Protein AF-A0A2Z2MM23-F1 (afdb_monomer_lite)

InterPro domains:
  IPR002760 Putative O-antigen polymerase [PF01901] (40-348)

Foldseek 3Di:
DQLLVLLVVLLVVLVVLQQVLCVVCVVVFPHDDPVLVVLSVLLLVLLQVLQVCLVVDDLVVLLCVLLVLQCVLQCLLDDVSNVVSVVLVVVLVVVLVCCVPPCVVPVVVSLVVVLVVLVVLLCCLQVVCVVVVLFCLVPVVSLPPPSVVSLVVSLLSLLLSCLSPLDVVSLVSQLVSLLRSLPLLSLLLSLLLNVSRCVVVCVLPPDDVVVNVVVNVVSVVSSVSSLVSNVVSVCVVPVPDPDDSVSVVSNLSNVLQSLQVVLLVQQPAAADQDQQSDPQNQCVSQVVVVHNGGGFRFQRRRLSHHGHNCSSVVSSVLSSLQNQLCLDRSSNSSSSSLSSSRGRGNDYSVSSSSSSSSNSSSSVSVVVVVVD

Structure (mmCIF, N/CA/C/O backbone):
data_AF-A0A2Z2MM23-F1
#
_entry.id   AF-A0A2Z2MM23-F1
#
loop_
_atom_site.group_PDB
_atom_site.id
_atom_site.type_symbol
_atom_site.label_atom_id
_atom_site.label_alt_id
_atom_site.label_comp_id
_atom_site.label_asym_id
_atom_site.label_entity_id
_atom_site.label_seq_id
_atom_site.pdbx_PDB_ins_code
_atom_site.Cartn_x
_atom_site.Cartn_y
_atom_site.Cartn_z
_atom_site.occupancy
_atom_site.B_iso_or_equiv
_atom_site.auth_seq_id
_atom_site.auth_comp_id
_atom_site.auth_asym_id
_atom_site.auth_atom_id
_atom_site.pdbx_PDB_model_num
ATOM 1 N N . MET A 1 1 ? -19.155 -11.924 5.225 1.00 58.53 1 MET A N 1
ATOM 2 C CA . MET A 1 1 ? -17.834 -12.141 4.590 1.00 58.53 1 MET A CA 1
ATOM 3 C C . MET A 1 1 ? -16.761 -11.713 5.580 1.00 58.53 1 MET A C 1
ATOM 5 O O . MET A 1 1 ? -16.905 -10.631 6.138 1.00 58.53 1 MET A O 1
ATOM 9 N N . ARG A 1 2 ? -15.747 -12.543 5.863 1.00 82.00 2 ARG A N 1
ATOM 10 C CA . ARG A 1 2 ? -14.603 -12.097 6.679 1.00 82.00 2 ARG A CA 1
ATOM 11 C C . ARG A 1 2 ? -13.773 -11.129 5.835 1.00 82.00 2 ARG A C 1
ATOM 13 O O . ARG A 1 2 ? -13.513 -11.435 4.675 1.00 82.00 2 ARG A O 1
ATOM 20 N N . LEU A 1 3 ? -13.427 -9.960 6.373 1.00 82.62 3 LEU A N 1
ATOM 21 C CA . LEU A 1 3 ? -12.782 -8.904 5.586 1.00 82.62 3 LEU A CA 1
ATOM 22 C C . LEU A 1 3 ? -11.416 -9.364 5.039 1.00 82.62 3 LEU A C 1
ATOM 24 O O . LEU A 1 3 ? -11.106 -9.065 3.889 1.00 82.62 3 LEU A O 1
ATOM 28 N N . ASN A 1 4 ? -10.644 -10.152 5.801 1.00 87.62 4 ASN A N 1
ATOM 29 C CA . ASN A 1 4 ? -9.363 -10.710 5.345 1.00 87.62 4 ASN A CA 1
ATOM 30 C C . ASN A 1 4 ? -9.440 -11.558 4.069 1.00 87.62 4 ASN A C 1
ATOM 32 O O . ASN A 1 4 ? -8.423 -11.713 3.401 1.00 87.62 4 ASN A O 1
ATOM 36 N N . LEU A 1 5 ? -10.611 -12.086 3.693 1.00 92.31 5 LEU A N 1
ATOM 37 C CA . LEU A 1 5 ? -10.771 -12.794 2.419 1.00 92.31 5 LEU A CA 1
ATOM 38 C C . LEU A 1 5 ? -10.439 -11.898 1.223 1.00 92.31 5 LEU A C 1
ATOM 40 O O . LEU A 1 5 ? -9.987 -12.413 0.210 1.00 92.31 5 LEU A O 1
ATOM 44 N N . VAL A 1 6 ? -10.619 -10.577 1.345 1.00 92.75 6 VAL A N 1
ATOM 45 C CA . VAL A 1 6 ? -10.248 -9.624 0.290 1.00 92.75 6 VAL A CA 1
ATOM 46 C C . VAL A 1 6 ? -8.739 -9.620 0.064 1.00 92.75 6 VAL A C 1
ATOM 48 O O . VAL A 1 6 ? -8.313 -9.689 -1.083 1.00 92.75 6 VAL A O 1
ATOM 51 N N . PHE A 1 7 ? -7.940 -9.623 1.135 1.00 95.38 7 PHE A N 1
ATOM 52 C CA . PHE A 1 7 ? -6.484 -9.724 1.024 1.00 95.38 7 PHE A CA 1
ATOM 53 C C . PHE A 1 7 ? -6.067 -11.044 0.363 1.00 95.38 7 PHE A C 1
ATOM 55 O O . PHE A 1 7 ? -5.317 -11.029 -0.607 1.00 95.38 7 PHE A O 1
ATOM 62 N N . TRP A 1 8 ? -6.596 -12.179 0.834 1.00 95.81 8 TRP A N 1
ATOM 63 C CA . TRP A 1 8 ? -6.254 -13.493 0.277 1.00 95.81 8 TRP A CA 1
ATOM 64 C C . TRP A 1 8 ? -6.647 -13.627 -1.194 1.00 95.81 8 TRP A C 1
ATOM 66 O O . TRP A 1 8 ? -5.853 -14.105 -2.002 1.00 95.81 8 TRP A O 1
ATOM 76 N N . ALA A 1 9 ? -7.847 -13.165 -1.552 1.00 95.38 9 ALA A N 1
ATOM 77 C CA . ALA A 1 9 ? -8.311 -13.152 -2.932 1.00 95.38 9 ALA A CA 1
ATOM 78 C C . ALA A 1 9 ? -7.436 -12.249 -3.808 1.00 95.38 9 ALA A C 1
ATOM 80 O O . ALA A 1 9 ? -7.089 -12.642 -4.915 1.00 95.38 9 ALA A O 1
ATOM 81 N N . ALA A 1 10 ? -7.036 -11.074 -3.313 1.00 94.75 10 ALA A N 1
ATOM 82 C CA . ALA A 1 10 ? -6.159 -10.171 -4.046 1.00 94.75 10 ALA A CA 1
ATOM 83 C C . ALA A 1 10 ? -4.744 -10.740 -4.226 1.00 94.75 10 ALA A C 1
ATOM 85 O O . ALA A 1 10 ? -4.199 -10.643 -5.320 1.00 94.75 10 ALA A O 1
ATOM 86 N N . ALA A 1 11 ? -4.169 -11.372 -3.198 1.00 96.88 11 ALA A N 1
ATOM 87 C CA . ALA A 1 11 ? -2.867 -12.031 -3.282 1.00 96.88 11 ALA A CA 1
ATOM 88 C C . ALA A 1 11 ? -2.877 -13.177 -4.306 1.00 96.88 11 ALA A C 1
ATOM 90 O O . ALA A 1 11 ? -2.016 -13.228 -5.184 1.00 96.88 11 ALA A O 1
ATOM 91 N N . ALA A 1 12 ? -3.892 -14.045 -4.246 1.00 97.38 12 ALA A N 1
ATOM 92 C CA . ALA A 1 12 ? -4.056 -15.140 -5.198 1.00 97.38 12 ALA A CA 1
ATOM 93 C C . ALA A 1 12 ? -4.297 -14.625 -6.625 1.00 97.38 12 ALA A C 1
ATOM 95 O O . ALA A 1 12 ? -3.617 -15.048 -7.555 1.00 97.38 12 ALA A O 1
ATOM 96 N N . ALA A 1 13 ? -5.217 -13.670 -6.800 1.00 96.69 13 ALA A N 1
ATOM 97 C CA . ALA A 1 13 ? -5.510 -13.078 -8.103 1.00 96.69 13 ALA A CA 1
ATOM 98 C C . ALA A 1 13 ? -4.287 -12.375 -8.703 1.00 96.69 13 ALA A C 1
ATOM 100 O O . ALA A 1 13 ? -4.065 -12.462 -9.906 1.00 96.69 13 ALA A O 1
ATOM 101 N N . TYR A 1 14 ? -3.476 -11.710 -7.878 1.00 97.12 14 TYR A N 1
ATOM 102 C CA . TYR A 1 14 ? -2.256 -11.059 -8.334 1.00 97.12 14 TYR A CA 1
ATOM 103 C C . TYR A 1 14 ? -1.198 -12.065 -8.792 1.00 97.12 14 TYR A C 1
ATOM 105 O O . TYR A 1 14 ? -0.640 -11.881 -9.870 1.00 97.12 14 TYR A O 1
ATOM 113 N N . LEU A 1 15 ? -0.951 -13.136 -8.026 1.00 97.81 15 LEU A N 1
ATOM 114 C CA . LEU A 1 15 ? -0.025 -14.199 -8.433 1.00 97.81 15 LEU A CA 1
ATOM 115 C C . LEU A 1 15 ? -0.483 -14.867 -9.733 1.00 97.81 15 LEU A C 1
ATOM 117 O O . LEU A 1 15 ? 0.314 -15.013 -10.654 1.00 97.81 15 LEU A O 1
ATOM 121 N N . LEU A 1 16 ? -1.773 -15.195 -9.854 1.00 98.00 16 LEU A N 1
ATOM 122 C CA . LEU A 1 16 ? -2.329 -15.744 -11.093 1.00 98.00 16 LEU A CA 1
ATOM 123 C C . LEU A 1 16 ? -2.158 -14.772 -12.264 1.00 98.00 16 LEU A C 1
ATOM 125 O O . LEU A 1 16 ? -1.697 -15.176 -13.326 1.00 98.00 16 LEU A O 1
ATOM 129 N N . ALA A 1 17 ? -2.471 -13.488 -12.072 1.00 97.56 17 ALA A N 1
ATOM 130 C CA . ALA A 1 17 ? -2.291 -12.474 -13.105 1.00 97.56 17 ALA A CA 1
ATOM 131 C C . ALA A 1 17 ? -0.818 -12.310 -13.504 1.00 97.56 17 ALA A C 1
ATOM 133 O O . ALA A 1 17 ? -0.533 -12.152 -14.685 1.00 97.56 17 ALA A O 1
ATOM 134 N N . ALA A 1 18 ? 0.119 -12.371 -12.553 1.00 97.69 18 ALA A N 1
ATOM 135 C CA . ALA A 1 18 ? 1.551 -12.315 -12.827 1.00 97.69 18 ALA A CA 1
ATOM 136 C C . ALA A 1 18 ? 2.024 -13.526 -13.643 1.00 97.69 18 ALA A C 1
ATOM 138 O O . ALA A 1 18 ? 2.713 -13.344 -14.643 1.00 97.69 18 ALA A O 1
ATOM 139 N N . LEU A 1 19 ? 1.602 -14.739 -13.278 1.00 97.94 19 LEU A N 1
ATOM 140 C CA . LEU A 1 19 ? 1.936 -15.957 -14.021 1.00 97.94 19 LEU A CA 1
ATOM 141 C C . LEU A 1 19 ? 1.345 -15.936 -15.435 1.00 97.94 19 LEU A C 1
ATOM 143 O O . LEU A 1 19 ? 2.073 -16.146 -16.400 1.00 97.94 19 LEU A O 1
ATOM 147 N N . ILE A 1 20 ? 0.055 -15.604 -15.573 1.00 98.06 20 ILE A N 1
ATOM 148 C CA . ILE A 1 20 ? -0.606 -15.464 -16.881 1.00 98.06 20 ILE A CA 1
ATOM 149 C C . ILE A 1 20 ? 0.118 -14.419 -17.730 1.00 98.06 20 ILE A C 1
ATOM 151 O O . ILE A 1 20 ? 0.357 -14.646 -18.906 1.00 98.06 20 ILE A O 1
ATOM 155 N N . SER A 1 21 ? 0.502 -13.291 -17.135 1.00 97.75 21 SER A N 1
ATOM 156 C CA . SER A 1 21 ? 1.238 -12.226 -17.812 1.00 97.75 21 SER A CA 1
ATOM 157 C C . SER A 1 21 ? 2.582 -12.700 -18.363 1.00 97.75 21 SER A C 1
ATOM 159 O O . SER A 1 21 ? 2.869 -12.487 -19.537 1.00 97.75 21 SER A O 1
ATOM 161 N N . LYS A 1 22 ? 3.379 -13.410 -17.557 1.00 97.62 22 LYS A N 1
ATOM 162 C CA . LYS A 1 22 ? 4.666 -13.959 -18.005 1.00 97.62 22 LYS A CA 1
ATOM 163 C C . LYS A 1 22 ? 4.507 -14.992 -19.126 1.00 97.62 22 LYS A C 1
ATOM 165 O O . LYS A 1 22 ? 5.328 -15.029 -20.030 1.00 97.62 22 LYS A O 1
ATOM 170 N N . LEU A 1 23 ? 3.436 -15.787 -19.098 1.00 97.31 23 LEU A N 1
ATOM 171 C CA . LEU A 1 23 ? 3.131 -16.759 -20.155 1.00 97.31 23 LEU A CA 1
ATOM 172 C C . LEU A 1 23 ? 2.562 -16.111 -21.427 1.00 97.31 23 LEU A C 1
ATOM 174 O O . LEU A 1 23 ? 2.801 -16.608 -22.521 1.00 97.31 23 LEU A O 1
ATOM 178 N N . ALA A 1 24 ? 1.805 -15.020 -21.292 1.00 96.94 24 ALA A N 1
ATOM 179 C CA . ALA A 1 24 ? 1.171 -14.320 -22.408 1.00 96.94 24 ALA A CA 1
ATOM 180 C C . ALA A 1 24 ? 2.128 -13.379 -23.157 1.00 96.94 24 ALA A C 1
ATOM 182 O O . ALA A 1 24 ? 1.890 -13.088 -24.325 1.00 96.94 24 ALA A O 1
ATOM 183 N N . TYR A 1 25 ? 3.196 -12.908 -22.502 1.00 96.38 25 TYR A N 1
ATOM 184 C CA . TYR A 1 25 ? 4.178 -11.984 -23.082 1.00 96.38 25 TYR A CA 1
ATOM 185 C C . TYR A 1 25 ? 5.619 -12.534 -23.021 1.00 96.38 25 TYR A C 1
ATOM 187 O O . TYR A 1 25 ? 6.489 -11.864 -22.457 1.00 96.38 25 TYR A O 1
ATOM 195 N N . PRO A 1 26 ? 5.902 -13.720 -23.598 1.00 95.69 26 PRO A N 1
ATOM 196 C CA . PRO A 1 26 ? 7.224 -14.356 -23.525 1.00 95.69 26 PRO A CA 1
ATOM 197 C C . PRO A 1 26 ? 8.327 -13.541 -24.220 1.00 95.69 26 PRO A C 1
ATOM 199 O O . PRO A 1 26 ? 9.486 -13.610 -23.828 1.00 95.69 26 PRO A O 1
ATOM 202 N N . ASP A 1 27 ? 7.965 -12.718 -25.208 1.00 94.50 27 ASP A N 1
ATOM 203 C CA . ASP A 1 27 ? 8.909 -11.836 -25.908 1.00 94.50 27 ASP A CA 1
ATOM 204 C C . ASP A 1 27 ? 9.333 -10.620 -25.064 1.00 94.50 27 ASP A C 1
ATOM 206 O O . ASP A 1 27 ? 10.313 -9.946 -25.380 1.00 94.50 27 ASP A O 1
ATOM 210 N N . LEU A 1 28 ? 8.578 -10.300 -24.006 1.00 94.00 28 LEU A N 1
ATOM 211 C CA . LEU A 1 28 ? 8.798 -9.120 -23.160 1.00 94.00 28 LEU A CA 1
ATOM 212 C C . LEU A 1 28 ? 9.219 -9.476 -21.732 1.00 94.00 28 LEU A C 1
ATOM 214 O O . LEU A 1 28 ? 9.831 -8.648 -21.055 1.00 94.00 28 LEU A O 1
ATOM 218 N N . LEU A 1 29 ? 8.853 -10.664 -21.252 1.00 96.50 29 LEU A N 1
ATOM 219 C CA . LEU A 1 29 ? 9.085 -11.120 -19.888 1.00 96.50 29 LEU A CA 1
ATOM 220 C C . LEU A 1 29 ? 9.786 -12.482 -19.910 1.00 96.50 29 LEU A C 1
ATOM 222 O O . LEU A 1 29 ? 9.405 -13.343 -20.700 1.00 96.50 29 LEU A O 1
ATOM 226 N N . PRO A 1 30 ? 10.764 -12.719 -19.018 1.00 96.31 30 PRO A N 1
ATOM 227 C CA . PRO A 1 30 ? 11.356 -14.046 -18.878 1.00 96.31 30 PRO A CA 1
ATOM 228 C C . PRO A 1 30 ? 10.291 -15.071 -18.447 1.00 96.31 30 PRO A C 1
ATOM 230 O O . PRO A 1 30 ? 9.251 -14.679 -17.916 1.00 96.31 30 PRO A O 1
ATOM 233 N N . PRO A 1 31 ? 10.520 -16.385 -18.607 1.00 96.44 31 PRO A N 1
ATOM 234 C CA . PRO A 1 31 ? 9.616 -17.401 -18.068 1.00 96.44 31 PRO A CA 1
ATOM 235 C C . PRO A 1 31 ? 9.545 -17.338 -16.527 1.00 96.44 31 PRO A C 1
ATOM 237 O O . PRO A 1 31 ? 10.469 -16.824 -15.890 1.00 96.44 31 PRO A O 1
ATOM 240 N N . PRO A 1 32 ? 8.441 -17.790 -15.897 1.00 95.50 32 PRO A N 1
ATOM 241 C CA . PRO A 1 32 ? 8.308 -17.825 -14.437 1.00 95.50 32 PRO A CA 1
ATOM 242 C C . PRO A 1 32 ? 9.319 -18.786 -13.802 1.00 95.50 32 PRO A C 1
ATOM 244 O O . PRO A 1 32 ? 9.427 -19.933 -14.234 1.00 95.50 32 PRO A O 1
ATOM 247 N N . ASP A 1 33 ? 10.013 -18.333 -12.757 1.00 96.88 33 ASP A N 1
ATOM 248 C CA . ASP A 1 33 ? 10.934 -19.178 -11.992 1.00 96.88 33 ASP A CA 1
ATOM 249 C C . ASP A 1 33 ? 10.205 -19.876 -10.825 1.00 96.88 33 ASP A C 1
ATOM 251 O O . ASP A 1 33 ? 9.411 -19.277 -10.086 1.00 96.88 33 ASP A O 1
ATOM 255 N N . ALA A 1 34 ? 10.479 -21.171 -10.660 1.00 97.44 34 ALA A N 1
ATOM 256 C CA . ALA A 1 34 ? 9.901 -22.023 -9.632 1.00 97.44 34 ALA A CA 1
ATOM 257 C C . ALA A 1 34 ? 10.377 -21.653 -8.219 1.00 97.44 34 ALA A C 1
ATOM 259 O O . ALA A 1 34 ? 9.587 -21.744 -7.278 1.00 97.44 34 ALA A O 1
ATOM 260 N N . GLY A 1 35 ? 11.633 -21.220 -8.055 1.00 98.06 35 GLY A N 1
ATOM 261 C CA . GLY A 1 35 ? 12.198 -20.863 -6.747 1.00 98.06 35 GLY A CA 1
ATOM 262 C C . GLY A 1 35 ? 11.454 -19.698 -6.076 1.00 98.06 35 GLY A C 1
ATOM 263 O O . GLY A 1 35 ? 10.871 -19.883 -5.000 1.00 98.06 35 GLY A O 1
ATOM 264 N N . PRO A 1 36 ? 11.390 -18.519 -6.721 1.00 98.25 36 PRO A N 1
ATOM 265 C CA . PRO A 1 36 ? 10.589 -17.390 -6.259 1.00 98.25 36 PRO A CA 1
ATOM 266 C C . PRO A 1 36 ? 9.108 -17.751 -6.079 1.00 98.25 36 PRO A C 1
ATOM 268 O O . PRO A 1 36 ? 8.501 -17.401 -5.070 1.00 98.25 36 PRO A O 1
ATOM 271 N N . LEU A 1 37 ? 8.507 -18.516 -6.999 1.00 98.38 37 LEU A N 1
ATOM 272 C CA . LEU A 1 37 ? 7.107 -18.927 -6.847 1.00 98.38 37 LEU A CA 1
ATOM 273 C C . LEU A 1 37 ? 6.881 -19.752 -5.573 1.00 98.38 37 LEU A C 1
ATOM 275 O O . LEU A 1 37 ? 5.941 -19.482 -4.822 1.00 98.38 37 LEU A O 1
ATOM 279 N N . ALA A 1 38 ? 7.756 -20.719 -5.291 1.00 98.50 38 ALA A N 1
ATOM 280 C CA . ALA A 1 38 ? 7.690 -21.514 -4.070 1.00 98.50 38 ALA A CA 1
ATOM 281 C C . ALA A 1 38 ? 7.830 -20.633 -2.820 1.00 98.50 38 ALA A C 1
ATOM 283 O O . ALA A 1 38 ? 7.030 -20.764 -1.891 1.00 98.50 38 ALA A O 1
ATOM 284 N N . TYR A 1 39 ? 8.776 -19.688 -2.809 1.00 98.62 39 TYR A N 1
ATOM 285 C CA . TYR A 1 39 ? 8.934 -18.747 -1.698 1.00 98.62 39 TYR A CA 1
ATOM 286 C C . TYR A 1 39 ? 7.688 -17.885 -1.491 1.00 98.62 39 TYR A C 1
ATOM 288 O O . TYR A 1 39 ? 7.219 -17.775 -0.363 1.00 98.62 39 TYR A O 1
ATOM 296 N N . ALA A 1 40 ? 7.111 -17.314 -2.551 1.00 98.44 40 ALA A N 1
ATOM 297 C CA . ALA A 1 40 ? 5.902 -16.496 -2.458 1.00 98.44 40 ALA A CA 1
ATOM 298 C C . ALA A 1 40 ? 4.717 -17.284 -1.867 1.00 98.44 40 ALA A C 1
ATOM 300 O O . ALA A 1 40 ? 3.991 -16.780 -1.006 1.00 98.44 40 ALA A O 1
ATOM 301 N N . LEU A 1 41 ? 4.543 -18.546 -2.272 1.00 98.50 41 LEU A N 1
ATOM 302 C CA . LEU A 1 41 ? 3.507 -19.425 -1.723 1.00 98.50 41 LEU A CA 1
ATOM 303 C C . LEU A 1 41 ? 3.761 -19.754 -0.244 1.00 98.50 41 LEU A C 1
ATOM 305 O O . LEU A 1 41 ? 2.843 -19.640 0.571 1.00 98.50 41 LEU A O 1
ATOM 309 N N . ILE A 1 42 ? 4.998 -20.102 0.125 1.00 98.56 42 ILE A N 1
ATOM 310 C CA . ILE A 1 42 ? 5.386 -20.364 1.521 1.00 98.56 42 ILE A CA 1
ATOM 311 C C . ILE A 1 42 ? 5.202 -19.103 2.373 1.00 98.56 42 ILE A C 1
ATOM 313 O O . ILE A 1 42 ? 4.650 -19.179 3.469 1.00 98.56 42 ILE A O 1
ATOM 317 N N . PHE A 1 43 ? 5.573 -17.933 1.857 1.00 98.56 43 PHE A N 1
ATOM 318 C CA . PHE A 1 43 ? 5.367 -16.648 2.515 1.00 98.56 43 PHE A CA 1
ATOM 319 C C . PHE A 1 43 ? 3.885 -16.430 2.837 1.00 98.56 43 PHE A C 1
ATOM 321 O O . PHE A 1 43 ? 3.539 -16.142 3.981 1.00 98.56 43 PHE A O 1
ATOM 328 N N . LEU A 1 44 ? 2.977 -16.644 1.876 1.00 98.44 44 LEU A N 1
ATOM 329 C CA . LEU A 1 44 ? 1.531 -16.547 2.118 1.00 98.44 44 LEU A CA 1
ATOM 330 C C . LEU A 1 44 ? 1.039 -17.560 3.164 1.00 98.44 44 LEU A C 1
ATOM 332 O O . LEU A 1 44 ? 0.196 -17.217 3.998 1.00 98.44 44 LEU A O 1
ATOM 336 N N . VAL A 1 45 ? 1.578 -18.782 3.169 1.00 98.31 45 VAL A N 1
ATOM 337 C CA . VAL A 1 45 ? 1.288 -19.782 4.211 1.00 98.31 45 VAL A CA 1
ATOM 338 C C . VAL A 1 45 ? 1.750 -19.294 5.586 1.00 98.31 45 VAL A C 1
ATOM 340 O O . VAL A 1 45 ? 1.003 -19.433 6.555 1.00 98.31 45 VAL A O 1
ATOM 343 N N . PHE A 1 46 ? 2.920 -18.663 5.690 1.00 98.38 46 PHE A N 1
ATOM 344 C CA . PHE A 1 46 ? 3.426 -18.099 6.944 1.00 98.38 46 PHE A CA 1
ATOM 345 C C . PHE A 1 46 ? 2.601 -16.887 7.399 1.00 98.38 46 PHE A C 1
ATOM 347 O O . PHE A 1 46 ? 2.263 -16.804 8.579 1.0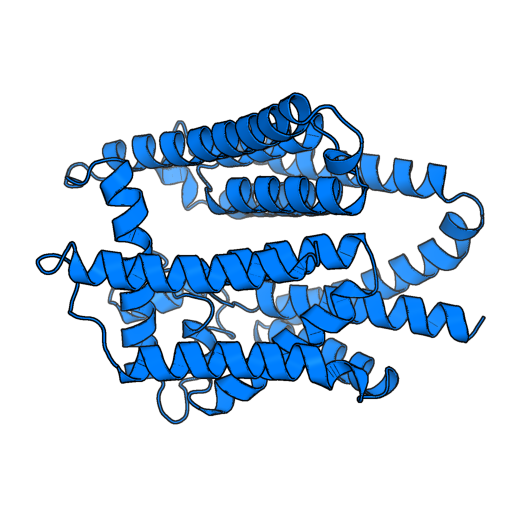0 98.38 46 PHE A O 1
ATOM 354 N N . VAL A 1 47 ? 2.147 -16.016 6.491 1.00 98.25 47 VAL A N 1
ATOM 355 C CA . VAL A 1 47 ? 1.164 -14.966 6.827 1.00 98.25 47 VAL A CA 1
ATOM 356 C C . VAL A 1 47 ? -0.119 -15.591 7.388 1.00 98.25 47 VAL A C 1
ATOM 358 O O . VAL A 1 47 ? -0.656 -15.128 8.397 1.00 98.25 47 VAL A O 1
ATOM 361 N N . LEU A 1 48 ? -0.616 -16.675 6.784 1.00 97.25 48 LEU A N 1
ATOM 362 C CA . LEU A 1 48 ? -1.827 -17.359 7.249 1.00 97.25 48 LEU A CA 1
ATOM 363 C C . LEU A 1 48 ? -1.611 -17.998 8.623 1.00 97.25 48 LEU A C 1
ATOM 365 O O . LEU A 1 48 ? -2.492 -17.936 9.486 1.00 97.25 48 LEU A O 1
ATOM 369 N N . PHE A 1 49 ? -0.444 -18.600 8.830 1.00 97.44 49 PHE A N 1
ATOM 370 C CA . PHE A 1 49 ? -0.048 -19.179 10.102 1.00 97.44 49 PHE A CA 1
ATOM 371 C C . PHE A 1 49 ? 0.028 -18.097 11.183 1.00 97.44 49 PHE A C 1
ATOM 373 O O . PHE A 1 49 ? -0.659 -18.214 12.197 1.00 97.44 49 PHE A O 1
ATOM 380 N N . GLY A 1 50 ? 0.738 -16.993 10.940 1.00 97.06 50 GLY A N 1
ATOM 381 C CA . GLY A 1 50 ? 0.794 -15.842 11.845 1.00 97.06 50 GLY A CA 1
ATOM 382 C C . GLY A 1 50 ? -0.599 -15.305 12.185 1.00 97.06 50 GLY A C 1
ATOM 383 O O . GLY A 1 50 ? -0.918 -15.079 13.353 1.00 97.06 50 GLY A O 1
ATOM 384 N N . HIS A 1 51 ? -1.490 -15.213 11.191 1.00 96.62 51 HIS A N 1
ATOM 385 C CA . HIS A 1 51 ? -2.874 -14.771 11.395 1.00 96.62 51 HIS A CA 1
ATOM 386 C C . HIS A 1 51 ? -3.676 -15.707 12.308 1.00 96.62 51 HIS A C 1
ATOM 388 O O . HIS A 1 51 ? -4.422 -15.250 13.178 1.00 96.62 51 HIS A O 1
ATOM 394 N N . ARG A 1 52 ? -3.520 -17.026 12.157 1.00 94.81 52 ARG A N 1
ATOM 395 C CA . ARG A 1 52 ? -4.227 -18.016 12.987 1.00 94.81 52 ARG A CA 1
ATOM 396 C C . ARG A 1 52 ? -3.637 -18.128 14.393 1.00 94.81 52 ARG A C 1
ATOM 398 O O . ARG A 1 52 ? -4.394 -18.159 15.366 1.00 94.81 52 ARG A O 1
ATOM 405 N N . PHE A 1 53 ? -2.313 -18.177 14.505 1.00 92.31 53 PHE A N 1
ATOM 406 C CA . PHE A 1 53 ? -1.603 -18.437 15.759 1.00 92.31 53 PHE A CA 1
ATOM 407 C C . PHE A 1 53 ? -1.386 -17.195 16.616 1.00 92.31 53 PHE A C 1
ATOM 409 O O . PHE A 1 53 ? -1.222 -17.336 17.829 1.00 92.31 53 PHE A O 1
ATOM 416 N N . GLY A 1 54 ? -1.505 -15.992 16.045 1.00 87.88 54 GLY A N 1
ATOM 417 C CA . GLY A 1 54 ? -1.357 -14.738 16.780 1.00 87.88 54 GLY A CA 1
ATOM 418 C C . GLY A 1 54 ? -2.219 -14.664 18.043 1.00 87.88 54 GLY A C 1
ATOM 419 O O . GLY A 1 54 ? -1.815 -14.047 19.016 1.00 87.88 54 GLY A O 1
ATOM 420 N N . ARG A 1 55 ? -3.367 -15.353 18.116 1.00 86.62 55 ARG A N 1
ATOM 421 C CA . ARG A 1 55 ? -4.225 -15.388 19.322 1.00 86.62 55 ARG A CA 1
ATOM 422 C C . ARG A 1 55 ? -3.572 -16.001 20.568 1.00 86.62 55 ARG A C 1
ATOM 424 O O . ARG A 1 55 ? -4.062 -15.747 21.659 1.00 86.62 55 ARG A O 1
ATOM 431 N N . ARG A 1 56 ? -2.534 -16.830 20.417 1.00 89.50 56 ARG A N 1
ATOM 432 C CA . ARG A 1 56 ? -1.908 -17.546 21.542 1.00 89.50 56 ARG A CA 1
ATOM 433 C C . ARG A 1 56 ? -0.929 -16.684 22.338 1.00 89.50 56 ARG A C 1
ATOM 435 O O . ARG A 1 56 ? -0.661 -16.992 23.493 1.00 89.50 56 ARG A O 1
ATOM 442 N N . LEU A 1 57 ? -0.398 -15.621 21.735 1.00 91.31 57 LEU A N 1
ATOM 443 C CA . LEU A 1 57 ? 0.519 -14.710 22.415 1.00 91.31 57 LEU A CA 1
ATOM 444 C C . LEU A 1 57 ? -0.257 -13.761 23.332 1.00 91.31 57 LEU A C 1
ATOM 446 O O . LEU A 1 57 ? -1.280 -13.201 22.931 1.00 91.31 57 LEU A O 1
ATOM 450 N N . LYS A 1 58 ? 0.255 -13.563 24.551 1.00 93.38 58 LYS A N 1
ATOM 451 C CA . LYS A 1 58 ? -0.293 -12.592 25.506 1.00 93.38 58 LYS A CA 1
ATOM 452 C C . LYS A 1 58 ? -0.166 -11.174 24.947 1.00 93.38 58 LYS A C 1
ATOM 454 O O . LYS A 1 58 ? 0.841 -10.843 24.321 1.00 93.38 58 LYS A O 1
ATOM 459 N N . ASP A 1 59 ? -1.162 -10.338 25.223 1.00 93.00 59 ASP A N 1
ATOM 460 C CA . ASP A 1 59 ? -1.227 -8.976 24.681 1.00 93.00 59 ASP A CA 1
ATOM 461 C C . ASP A 1 59 ? -0.019 -8.114 25.089 1.00 93.00 59 ASP A C 1
ATOM 463 O O . ASP A 1 59 ? 0.533 -7.439 24.233 1.00 93.00 59 ASP A O 1
ATOM 467 N N . GLU A 1 60 ? 0.510 -8.254 26.309 1.00 90.88 60 GLU A N 1
ATOM 468 C CA . GLU A 1 60 ? 1.738 -7.557 26.744 1.00 90.88 60 GLU A CA 1
ATOM 469 C C . GLU A 1 60 ? 2.952 -7.816 25.834 1.00 90.88 60 GLU A C 1
ATOM 471 O O . GLU A 1 60 ? 3.734 -6.912 25.535 1.00 90.88 60 GLU A O 1
ATOM 476 N N . HIS A 1 61 ? 3.117 -9.059 25.371 1.00 93.69 61 HIS A N 1
ATOM 477 C CA . HIS A 1 61 ? 4.233 -9.426 24.496 1.00 93.69 61 HIS A CA 1
ATOM 478 C C . HIS A 1 61 ? 4.033 -8.846 23.097 1.00 93.69 61 HIS A C 1
ATOM 480 O O . HIS A 1 61 ? 4.988 -8.403 22.463 1.00 93.69 61 HIS A O 1
ATOM 486 N N . LYS A 1 62 ? 2.782 -8.805 22.631 1.00 94.50 62 LYS A N 1
ATOM 487 C CA . LYS A 1 62 ? 2.413 -8.207 21.346 1.00 94.50 62 LYS A CA 1
ATOM 488 C C . LYS A 1 62 ? 2.641 -6.705 21.341 1.00 94.50 62 LYS A C 1
ATOM 490 O O . LYS A 1 62 ? 3.217 -6.192 20.392 1.00 94.50 62 LYS A O 1
ATOM 495 N N . THR A 1 63 ? 2.251 -6.021 22.411 1.00 92.56 63 THR A N 1
ATOM 496 C CA . THR A 1 63 ? 2.505 -4.593 22.613 1.00 92.56 63 THR A CA 1
ATOM 497 C C . THR A 1 63 ? 3.989 -4.281 22.460 1.00 92.56 63 THR A C 1
ATOM 499 O O . THR A 1 63 ? 4.356 -3.433 21.648 1.00 92.56 63 THR A O 1
ATOM 502 N N . ARG A 1 64 ? 4.855 -5.017 23.172 1.00 94.81 64 ARG A N 1
ATOM 503 C CA . ARG A 1 64 ? 6.316 -4.853 23.078 1.00 94.81 64 ARG A CA 1
ATOM 504 C C . ARG A 1 64 ? 6.844 -5.167 21.682 1.00 94.81 64 ARG A C 1
ATOM 506 O O . ARG A 1 64 ? 7.688 -4.430 21.185 1.00 94.81 64 ARG A O 1
ATOM 513 N N . LEU A 1 65 ? 6.334 -6.221 21.042 1.00 95.56 65 LEU A N 1
ATOM 514 C CA . LEU A 1 65 ? 6.716 -6.598 19.682 1.00 95.56 65 LEU A CA 1
ATOM 515 C C . LEU A 1 65 ? 6.384 -5.488 18.677 1.00 95.56 65 LEU A C 1
ATOM 517 O O . LEU A 1 65 ? 7.261 -5.062 17.933 1.00 95.56 65 LEU A O 1
ATOM 521 N N . TYR A 1 66 ? 5.144 -4.994 18.662 1.00 96.06 66 TYR A N 1
ATOM 522 C CA . TYR A 1 66 ? 4.724 -3.955 17.720 1.00 96.06 66 TYR A CA 1
ATOM 523 C C . TYR A 1 66 ? 5.458 -2.635 17.961 1.00 96.06 66 TYR A C 1
ATOM 525 O O . TYR A 1 66 ? 5.920 -2.020 17.002 1.00 96.06 66 TYR A O 1
ATOM 533 N N . LEU A 1 67 ? 5.634 -2.234 19.224 1.00 94.31 67 LEU A N 1
ATOM 534 C CA . LEU A 1 67 ? 6.422 -1.056 19.584 1.00 94.31 67 LEU A CA 1
ATOM 535 C C . LEU A 1 67 ? 7.881 -1.202 19.129 1.00 94.31 67 LEU A C 1
ATOM 537 O O . LEU A 1 67 ? 8.429 -0.293 18.512 1.00 94.31 67 LEU A O 1
ATOM 541 N N . GLY A 1 68 ? 8.484 -2.364 19.394 1.00 95.38 68 GLY A N 1
ATOM 542 C CA . GLY A 1 68 ? 9.848 -2.684 18.993 1.00 95.38 68 GLY A CA 1
ATOM 543 C C . GLY A 1 68 ? 10.031 -2.600 17.482 1.00 95.38 68 GLY A C 1
ATOM 544 O O . GLY A 1 68 ? 10.984 -1.980 17.030 1.00 95.38 68 GLY A O 1
ATOM 545 N N . VAL A 1 69 ? 9.086 -3.130 16.697 1.00 95.31 69 VAL A N 1
ATOM 546 C CA . VAL A 1 69 ? 9.118 -3.025 15.229 1.00 95.31 69 VAL A CA 1
ATOM 547 C C . VAL A 1 69 ? 8.986 -1.575 14.762 1.00 95.31 69 VAL A C 1
ATOM 549 O O . VAL A 1 69 ? 9.752 -1.159 13.900 1.00 95.31 69 VAL A O 1
ATOM 552 N N . ILE A 1 70 ? 8.071 -0.778 15.329 1.00 94.56 70 ILE A N 1
ATOM 553 C CA . ILE A 1 70 ? 7.928 0.646 14.963 1.00 94.56 70 ILE A CA 1
ATOM 554 C C . ILE A 1 70 ? 9.231 1.406 15.236 1.00 94.56 70 ILE A C 1
ATOM 556 O O . ILE A 1 70 ? 9.717 2.115 14.357 1.00 94.56 70 ILE A O 1
ATOM 560 N N . LEU A 1 71 ? 9.805 1.237 16.431 1.00 94.44 71 LEU A N 1
ATOM 561 C CA . LEU A 1 71 ? 11.038 1.912 16.840 1.00 94.44 71 LEU A CA 1
ATOM 562 C C . LEU A 1 71 ? 12.243 1.453 16.015 1.00 94.44 71 LEU A C 1
ATOM 564 O O . LEU A 1 71 ? 13.026 2.292 15.583 1.00 94.44 71 LEU A O 1
ATOM 568 N N . LEU A 1 72 ? 12.380 0.149 15.771 1.00 94.44 72 LEU A N 1
ATOM 569 C CA . LEU A 1 72 ? 13.507 -0.416 15.032 1.00 94.44 72 LEU A CA 1
ATOM 570 C C . LEU A 1 72 ? 13.462 -0.016 13.558 1.00 94.44 72 LEU A C 1
ATOM 572 O O . LEU A 1 72 ? 14.448 0.492 13.034 1.00 94.44 72 LEU A O 1
ATOM 576 N N . VAL A 1 73 ? 12.320 -0.213 12.895 1.00 93.69 73 VAL A N 1
ATOM 577 C CA . VAL A 1 73 ? 12.188 0.013 11.448 1.00 93.69 73 VAL A CA 1
ATOM 578 C C . VAL A 1 73 ? 12.311 1.495 11.115 1.00 93.69 73 VAL A C 1
ATOM 580 O O . VAL A 1 73 ? 13.079 1.860 10.231 1.00 93.69 73 VAL A O 1
ATOM 583 N N . LEU A 1 74 ? 11.602 2.366 11.838 1.00 92.88 74 LEU A N 1
ATOM 584 C CA . LEU A 1 74 ? 11.692 3.803 11.584 1.00 92.88 74 LEU A CA 1
ATOM 585 C C . LEU A 1 74 ? 12.990 4.395 12.133 1.00 92.88 74 LEU A C 1
ATOM 587 O O . LEU A 1 74 ? 13.578 5.247 11.479 1.00 92.88 74 LEU A O 1
ATOM 591 N N . GLY A 1 75 ? 13.476 3.942 13.291 1.00 92.50 75 GLY A N 1
ATOM 592 C CA . GLY A 1 75 ? 14.748 4.406 13.851 1.00 92.50 75 GLY A CA 1
ATOM 593 C C . GLY A 1 75 ? 15.938 4.111 12.936 1.00 92.50 75 GLY A C 1
ATOM 594 O O . GLY A 1 75 ? 16.846 4.933 12.827 1.00 92.50 75 GLY A O 1
ATOM 595 N N . ALA A 1 76 ? 15.896 2.996 12.202 1.00 92.06 76 ALA A N 1
ATOM 596 C CA . ALA A 1 76 ? 16.914 2.648 11.216 1.00 92.06 76 ALA A CA 1
ATOM 597 C C . ALA A 1 76 ? 16.955 3.595 9.997 1.00 92.06 76 ALA A C 1
ATOM 599 O O . ALA A 1 76 ? 17.965 3.632 9.301 1.00 92.06 76 ALA A O 1
ATOM 600 N N . LEU A 1 77 ? 15.920 4.415 9.767 1.00 91.56 77 LEU A N 1
ATOM 601 C CA . LEU A 1 77 ? 15.922 5.469 8.739 1.00 91.56 77 LEU A CA 1
ATOM 602 C C . LEU A 1 77 ? 16.617 6.768 9.197 1.00 91.56 77 LEU A C 1
ATOM 604 O O . LEU A 1 77 ? 16.611 7.766 8.473 1.00 91.56 77 LEU A O 1
ATOM 608 N N . GLY A 1 78 ? 17.192 6.783 10.403 1.00 92.06 78 GLY A N 1
ATOM 609 C CA . GLY A 1 78 ? 17.889 7.927 10.989 1.00 92.06 78 GLY A CA 1
ATOM 610 C C . GLY A 1 78 ? 17.028 8.747 11.955 1.00 92.06 78 GLY A C 1
ATOM 611 O O . GLY A 1 78 ? 15.918 8.364 12.329 1.00 92.06 78 GLY A O 1
ATOM 612 N N . TRP A 1 79 ? 17.541 9.910 12.374 1.00 90.94 79 TRP A N 1
ATOM 613 C CA . TRP A 1 79 ? 16.947 10.705 13.461 1.00 90.94 79 TRP A CA 1
ATOM 614 C C . TRP A 1 79 ? 15.500 11.142 13.190 1.00 90.94 79 TRP A C 1
ATOM 616 O O . TRP A 1 79 ? 14.649 11.059 14.071 1.00 90.94 79 TRP A O 1
ATOM 626 N N . TRP A 1 80 ? 15.184 11.536 11.953 1.00 87.69 80 TRP A N 1
ATOM 627 C CA . TRP A 1 80 ? 13.811 11.873 11.553 1.00 87.69 80 TRP A CA 1
ATOM 628 C C . TRP A 1 80 ? 12.858 10.677 11.625 1.00 87.69 80 TRP A C 1
ATOM 630 O O . TRP A 1 80 ? 11.690 10.830 11.992 1.00 87.69 80 TRP A O 1
ATOM 640 N N . GLY A 1 81 ? 13.356 9.483 11.308 1.00 88.00 81 GLY A N 1
ATOM 641 C CA . GLY A 1 81 ? 12.604 8.246 11.454 1.00 88.00 81 GLY A CA 1
ATOM 642 C C . GLY A 1 81 ? 12.348 7.914 12.925 1.00 88.00 81 GLY A C 1
ATOM 643 O O . GLY A 1 81 ? 11.207 7.642 13.297 1.00 88.00 81 GLY A O 1
ATOM 644 N N . LEU A 1 82 ? 13.352 8.067 13.795 1.00 89.56 82 LEU A N 1
ATOM 645 C CA . LEU A 1 82 ? 13.181 7.914 15.244 1.00 89.56 82 LEU A CA 1
ATOM 646 C C . LEU A 1 82 ? 12.158 8.909 15.815 1.00 89.56 82 LEU A C 1
ATOM 648 O O . LEU A 1 82 ? 11.267 8.509 16.562 1.00 89.56 82 LEU A O 1
ATOM 652 N N . LEU A 1 83 ? 12.230 10.187 15.426 1.00 90.44 83 LEU A N 1
ATOM 653 C CA . LEU A 1 83 ? 11.242 11.198 15.819 1.00 90.44 83 LEU A CA 1
ATOM 654 C C . LEU A 1 83 ? 9.830 10.816 15.360 1.00 90.44 83 LEU A C 1
ATOM 656 O O . LEU A 1 83 ? 8.876 10.955 16.123 1.00 90.44 83 LEU A O 1
ATOM 660 N N . SER A 1 84 ? 9.699 10.281 14.145 1.00 86.19 84 SER A N 1
ATOM 661 C CA . SER A 1 84 ? 8.421 9.783 13.626 1.00 86.19 84 SER A CA 1
ATOM 662 C C . SER A 1 84 ? 7.903 8.598 14.445 1.00 86.19 84 SER A C 1
ATOM 664 O O . SER A 1 84 ? 6.716 8.543 14.758 1.00 86.19 84 SER A O 1
ATOM 666 N N . ALA A 1 85 ? 8.783 7.682 14.854 1.00 87.06 85 ALA A N 1
ATOM 667 C CA . ALA A 1 85 ? 8.438 6.554 15.713 1.00 87.06 85 ALA A CA 1
ATOM 668 C C . ALA A 1 85 ? 7.912 7.025 17.076 1.00 87.06 85 ALA A C 1
ATOM 670 O O . ALA A 1 85 ? 6.835 6.610 17.503 1.00 87.06 85 ALA A O 1
ATOM 671 N N . VAL A 1 86 ? 8.626 7.948 17.727 1.00 88.25 86 VAL A N 1
ATOM 672 C CA . VAL A 1 86 ? 8.212 8.546 19.006 1.00 88.25 86 VAL A CA 1
ATOM 673 C C . VAL A 1 86 ? 6.883 9.285 18.854 1.00 88.25 86 VAL A C 1
ATOM 675 O O . VAL A 1 86 ? 5.994 9.117 19.689 1.00 88.25 86 VAL A O 1
ATOM 678 N N . ALA A 1 87 ? 6.701 10.039 17.768 1.00 86.44 87 ALA A N 1
ATOM 679 C CA . ALA A 1 87 ? 5.444 10.717 17.475 1.00 86.44 87 ALA A CA 1
ATOM 680 C C . ALA A 1 87 ? 4.283 9.725 17.312 1.00 86.44 87 ALA A C 1
ATOM 682 O O . ALA A 1 87 ? 3.216 9.953 17.871 1.00 86.44 87 ALA A O 1
ATOM 683 N N . ILE A 1 88 ? 4.480 8.598 16.619 1.00 84.56 88 ILE A N 1
ATOM 684 C CA . ILE A 1 88 ? 3.463 7.542 16.473 1.00 84.56 88 ILE A CA 1
ATOM 685 C C . ILE A 1 88 ? 3.057 6.971 17.839 1.00 84.56 88 ILE A C 1
ATOM 687 O O . ILE A 1 88 ? 1.865 6.794 18.109 1.00 84.56 88 ILE A O 1
ATOM 691 N N . VAL A 1 89 ? 4.026 6.713 18.719 1.00 84.56 89 VAL A N 1
ATOM 692 C CA . VAL A 1 89 ? 3.761 6.223 20.081 1.00 84.56 89 VAL A CA 1
ATOM 693 C C . VAL A 1 89 ? 2.987 7.265 20.887 1.00 84.56 89 VAL A C 1
ATOM 695 O O . VAL A 1 89 ? 1.929 6.953 21.434 1.00 84.56 89 VAL A O 1
ATOM 698 N N . ALA A 1 90 ? 3.448 8.517 20.895 1.00 85.44 90 ALA A N 1
ATOM 699 C CA . ALA A 1 90 ? 2.791 9.617 21.598 1.00 85.44 90 ALA A CA 1
ATOM 700 C C . ALA A 1 90 ? 1.357 9.852 21.094 1.00 85.44 90 ALA A C 1
ATOM 702 O O . ALA A 1 90 ? 0.429 9.979 21.892 1.00 85.44 90 ALA A O 1
ATOM 703 N N . ILE A 1 91 ? 1.151 9.835 19.773 1.00 83.56 91 ILE A N 1
ATOM 704 C CA . ILE A 1 91 ? -0.171 9.947 19.147 1.00 83.56 91 ILE A CA 1
ATOM 705 C C . ILE A 1 91 ? -1.063 8.778 19.563 1.00 83.56 91 ILE A C 1
ATOM 707 O O . ILE A 1 91 ? -2.238 8.992 19.841 1.00 83.56 91 ILE A O 1
ATOM 711 N N . THR A 1 92 ? -0.537 7.553 19.645 1.00 80.75 92 THR A N 1
ATOM 712 C CA . THR A 1 92 ? -1.327 6.399 20.101 1.00 80.75 92 THR A CA 1
ATOM 713 C C . THR A 1 92 ? -1.820 6.594 21.529 1.00 80.75 92 THR A C 1
ATOM 715 O O . THR A 1 92 ? -3.007 6.413 21.792 1.00 80.75 92 THR A O 1
ATOM 718 N N . LEU A 1 93 ? -0.935 7.014 22.435 1.00 82.81 93 LEU A N 1
ATOM 719 C CA . LEU A 1 93 ? -1.294 7.303 23.824 1.00 82.81 93 LEU A CA 1
ATOM 720 C C . LEU A 1 93 ? -2.332 8.427 23.910 1.00 82.81 93 LEU A C 1
ATOM 722 O O . LEU A 1 93 ? -3.301 8.312 24.658 1.00 82.81 93 LEU A O 1
ATOM 726 N N . LEU A 1 94 ? -2.184 9.471 23.091 1.00 84.12 94 LEU A N 1
ATOM 727 C CA . LEU A 1 94 ? -3.152 10.561 23.002 1.00 84.12 94 LEU A CA 1
ATOM 728 C C . LEU A 1 94 ? -4.508 10.072 22.480 1.00 84.12 94 LEU A C 1
ATOM 730 O O . LEU A 1 94 ? -5.536 10.451 23.032 1.00 84.12 94 LEU A O 1
ATOM 734 N N . ILE A 1 95 ? -4.534 9.199 21.467 1.00 80.81 95 ILE A N 1
ATOM 735 C CA . ILE A 1 95 ? -5.768 8.586 20.957 1.00 80.81 95 ILE A CA 1
ATOM 736 C C . ILE A 1 95 ? -6.434 7.745 22.045 1.00 80.81 95 ILE A C 1
ATOM 738 O O . ILE A 1 95 ? -7.643 7.854 22.224 1.00 80.81 95 ILE A O 1
ATOM 742 N N . ILE A 1 96 ? -5.674 6.934 22.786 1.00 79.38 96 ILE A N 1
ATOM 743 C CA . ILE A 1 96 ? -6.205 6.126 23.892 1.00 79.38 96 ILE A CA 1
ATOM 744 C C . ILE A 1 96 ? -6.800 7.037 24.968 1.00 79.38 96 ILE A C 1
ATOM 746 O O . ILE A 1 96 ? -7.933 6.823 25.388 1.00 79.38 96 ILE A O 1
ATOM 750 N N . HIS A 1 97 ? -6.083 8.090 25.365 1.00 78.75 97 HIS A N 1
ATOM 751 C CA . HIS A 1 97 ? -6.555 9.043 26.367 1.00 78.75 97 HIS A CA 1
ATOM 752 C C . HIS A 1 97 ? -7.797 9.820 25.899 1.00 78.75 97 HIS A C 1
ATOM 754 O O . HIS A 1 97 ? -8.755 9.993 26.653 1.00 78.75 97 HIS A O 1
ATOM 760 N N . TYR A 1 98 ? -7.830 10.240 24.634 1.00 77.00 98 TYR A N 1
ATOM 761 C CA . TYR A 1 98 ? -8.993 10.889 24.032 1.00 77.00 98 TYR A CA 1
ATOM 762 C C . TYR A 1 98 ? -10.191 9.931 23.933 1.00 77.00 98 TYR A C 1
ATOM 764 O O . TYR A 1 98 ? -11.326 10.323 24.219 1.00 77.00 98 TYR A O 1
ATOM 772 N N . GLU A 1 99 ? -9.963 8.660 23.583 1.00 73.12 99 GLU A N 1
ATOM 773 C CA . GLU A 1 99 ? -11.004 7.629 23.604 1.00 73.12 99 GLU A CA 1
ATOM 774 C C . GLU A 1 99 ? -11.541 7.395 25.025 1.00 73.12 99 GLU A C 1
ATOM 776 O O . GLU A 1 99 ? -12.757 7.313 25.212 1.00 73.12 99 GLU A O 1
ATOM 781 N N . ALA A 1 100 ? -10.657 7.362 26.021 1.00 68.12 100 ALA A N 1
ATOM 782 C CA . ALA A 1 100 ? -10.997 7.192 27.428 1.00 68.12 100 ALA A CA 1
ATOM 783 C C . ALA A 1 100 ? -11.837 8.350 27.986 1.00 68.12 100 ALA A C 1
ATOM 785 O O . ALA A 1 100 ? -12.853 8.128 28.642 1.00 68.12 100 ALA A O 1
ATOM 786 N N . GLY A 1 101 ? -11.430 9.594 27.721 1.00 66.69 101 GLY A N 1
ATOM 787 C CA . GLY A 1 101 ? -12.067 10.778 28.293 1.00 66.69 101 GLY A CA 1
ATOM 788 C C . GLY A 1 101 ? -13.283 11.270 27.509 1.00 66.69 101 GLY A C 1
ATOM 789 O O . GLY A 1 101 ? -14.332 11.545 28.089 1.00 66.69 101 GLY A O 1
ATOM 790 N N . VAL A 1 102 ? -13.154 11.403 26.187 1.00 64.69 102 VAL A N 1
ATOM 791 C CA . VAL A 1 102 ? -14.109 12.150 25.350 1.00 64.69 102 VAL A CA 1
ATOM 792 C C . VAL A 1 102 ? -15.070 11.216 24.624 1.00 64.69 102 VAL A C 1
ATOM 794 O O . VAL A 1 102 ? -16.279 11.456 24.619 1.00 64.69 102 VAL A O 1
ATOM 797 N N . VAL A 1 103 ? -14.575 10.113 24.052 1.00 64.50 103 VAL A N 1
ATOM 798 C CA . VAL A 1 103 ? -15.431 9.164 23.313 1.00 64.50 103 VAL A CA 1
ATOM 799 C C . VAL A 1 103 ? -16.367 8.407 24.253 1.00 64.50 103 VAL A C 1
ATOM 801 O O . VAL A 1 103 ? -17.512 8.168 23.876 1.00 64.50 103 VAL A O 1
ATOM 804 N N . ALA A 1 104 ? -15.932 8.077 25.473 1.00 64.81 104 ALA A N 1
ATOM 805 C CA . ALA A 1 104 ? -16.801 7.464 26.480 1.00 64.81 104 ALA A CA 1
ATOM 806 C C . ALA A 1 104 ? -17.970 8.383 26.882 1.00 64.81 104 ALA A C 1
ATOM 808 O O . ALA A 1 104 ? -19.092 7.914 27.051 1.00 64.81 104 ALA A O 1
ATOM 809 N N . ARG A 1 105 ? -17.724 9.698 26.981 1.00 67.19 105 ARG A N 1
ATOM 810 C CA . ARG A 1 105 ? -18.733 10.692 27.386 1.00 67.19 105 ARG A CA 1
ATOM 811 C C . ARG A 1 105 ? -19.658 11.105 26.240 1.00 67.19 105 ARG A C 1
ATOM 813 O O . ARG A 1 105 ? -20.848 11.298 26.463 1.00 67.19 105 ARG A O 1
ATOM 820 N N . ASN A 1 106 ? -19.136 11.254 25.018 1.00 75.25 106 ASN A N 1
ATOM 821 C CA . ASN A 1 106 ? -19.931 11.619 23.842 1.00 75.25 106 ASN A CA 1
ATOM 822 C C . ASN A 1 106 ? -19.346 11.037 22.534 1.00 75.25 106 ASN A C 1
ATOM 824 O O . ASN A 1 106 ? -18.644 11.721 21.778 1.00 75.25 106 ASN A O 1
ATOM 828 N N . PRO A 1 107 ? -19.665 9.772 22.207 1.00 69.50 107 PRO A N 1
ATOM 829 C CA . PRO A 1 107 ? -19.035 9.059 21.097 1.00 69.50 107 PRO A CA 1
ATOM 830 C C . PRO A 1 107 ? -19.413 9.606 19.716 1.00 69.50 107 PRO A C 1
ATOM 832 O O . PRO A 1 107 ? -18.697 9.367 18.740 1.00 69.50 107 PRO A O 1
ATOM 835 N N . GLN A 1 108 ? -20.544 10.308 19.596 1.00 74.94 108 GLN A N 1
ATOM 836 C CA . GLN A 1 108 ? -21.002 10.851 18.317 1.00 74.94 108 GLN A CA 1
ATOM 837 C C . GLN A 1 108 ? -20.281 12.156 17.967 1.00 74.94 108 GLN A C 1
ATOM 839 O O . GLN A 1 108 ? -19.809 12.291 16.833 1.00 74.94 108 GLN A O 1
ATOM 844 N N . ASN A 1 109 ? -20.130 13.071 18.931 1.00 77.25 109 ASN A N 1
ATOM 845 C CA . ASN A 1 109 ? -19.429 14.339 18.711 1.00 77.25 109 ASN A CA 1
ATOM 846 C C . ASN A 1 109 ? -17.939 14.124 18.446 1.00 77.25 109 ASN A C 1
ATOM 848 O O . ASN A 1 109 ? -17.433 14.628 17.447 1.00 77.25 109 ASN A O 1
ATOM 852 N N . ALA A 1 110 ? -17.276 13.269 19.227 1.00 74.06 110 ALA A N 1
ATOM 853 C CA . ALA A 1 110 ? -15.857 12.965 19.039 1.00 74.06 110 ALA A CA 1
ATOM 854 C C . ALA A 1 110 ? -15.549 12.411 17.634 1.00 74.06 110 ALA A C 1
ATOM 856 O O . ALA A 1 110 ? -14.594 12.804 16.963 1.00 74.06 110 ALA A O 1
ATOM 857 N N . ARG A 1 111 ? -16.417 11.529 17.117 1.00 77.62 111 ARG A N 1
ATOM 858 C CA . ARG A 1 111 ? -16.295 11.022 15.741 1.00 77.62 111 ARG A CA 1
ATOM 859 C C . ARG A 1 111 ? -16.557 12.100 14.697 1.00 77.62 111 ARG A C 1
ATOM 861 O O . ARG A 1 111 ? -15.992 12.025 13.610 1.00 77.62 111 ARG A O 1
ATOM 868 N N . LYS A 1 112 ? -17.438 13.063 14.969 1.00 83.88 112 LYS A N 1
ATOM 869 C CA . LYS A 1 112 ? -17.706 14.182 14.059 1.00 83.88 112 LYS A CA 1
ATOM 870 C C . LYS A 1 112 ? -16.499 15.120 13.991 1.00 83.88 112 LYS A C 1
ATOM 872 O O . LYS A 1 112 ? -16.075 15.435 12.884 1.00 83.88 112 LYS A O 1
ATOM 877 N N . GLU A 1 113 ? -15.927 15.489 15.131 1.00 84.25 113 GLU A N 1
ATOM 878 C CA . GLU A 1 113 ? -14.730 16.335 15.229 1.00 84.25 113 GLU A CA 1
ATOM 879 C C . GLU A 1 113 ? -13.538 15.712 14.507 1.00 84.25 113 GLU A C 1
ATOM 881 O O . GLU A 1 113 ? -12.990 16.327 13.594 1.00 84.25 113 GLU A O 1
ATOM 886 N N . LEU A 1 114 ? -13.215 14.449 14.813 1.00 83.94 114 LEU A N 1
ATOM 887 C CA . LEU A 1 114 ? -12.131 13.727 14.144 1.00 83.94 114 LEU A CA 1
ATOM 888 C C . LEU A 1 114 ? -12.314 13.717 12.621 1.00 83.94 114 LEU A C 1
ATOM 890 O O . LEU A 1 114 ? -11.358 13.901 11.873 1.00 83.94 114 LEU A O 1
ATOM 894 N N . ARG A 1 115 ? -13.550 13.533 12.141 1.00 88.25 115 ARG A N 1
ATOM 895 C CA . ARG A 1 115 ? -13.847 13.559 10.703 1.00 88.25 115 ARG A CA 1
ATOM 896 C C . ARG A 1 115 ? -13.637 14.936 10.086 1.00 88.25 115 ARG A C 1
ATOM 898 O O . ARG A 1 115 ? -13.164 14.994 8.957 1.00 88.25 115 ARG A O 1
ATOM 905 N N . ILE A 1 116 ? -14.001 16.010 10.784 1.00 90.62 116 ILE A N 1
ATOM 906 C CA . ILE A 1 116 ? -13.801 17.383 10.303 1.00 90.62 116 ILE A CA 1
ATOM 907 C C . ILE A 1 116 ? -12.306 17.681 10.205 1.00 90.62 116 ILE A C 1
ATOM 909 O O . ILE A 1 116 ? -11.857 18.133 9.157 1.00 90.62 116 ILE A O 1
ATOM 913 N N . VAL A 1 117 ? -11.536 17.354 11.247 1.00 90.38 117 VAL A N 1
ATOM 914 C CA . VAL A 1 117 ? -10.079 17.548 11.264 1.00 90.38 117 VAL A CA 1
ATOM 915 C C . VAL A 1 117 ? -9.417 16.751 10.141 1.00 90.38 117 VAL A C 1
ATOM 917 O O . VAL A 1 117 ? -8.678 17.317 9.342 1.00 90.38 117 VAL A O 1
ATOM 920 N N . LEU A 1 118 ? -9.731 15.458 10.011 1.00 91.00 118 LEU A N 1
ATOM 921 C CA . LEU A 1 118 ? -9.181 14.622 8.941 1.00 91.00 118 LEU A CA 1
ATOM 922 C C . LEU A 1 118 ? -9.575 15.125 7.549 1.00 91.00 118 LEU A C 1
ATOM 924 O O . LEU A 1 118 ? -8.743 15.123 6.648 1.00 91.00 118 LEU A O 1
ATOM 928 N N . LEU A 1 119 ? -10.818 15.575 7.356 1.00 95.06 119 LEU A N 1
ATOM 929 C CA . LEU A 1 119 ? -11.252 16.136 6.078 1.00 95.06 119 LEU A CA 1
ATOM 930 C C . LEU A 1 119 ? -10.503 17.433 5.753 1.00 95.06 119 LEU A C 1
ATOM 932 O O . LEU A 1 119 ? -10.069 17.604 4.617 1.00 95.06 119 LEU A O 1
ATOM 936 N N . ALA A 1 120 ? -10.314 18.315 6.736 1.00 95.44 120 ALA A N 1
ATOM 937 C CA . ALA A 1 120 ? -9.533 19.537 6.571 1.00 95.44 120 ALA A CA 1
ATOM 938 C C . ALA A 1 120 ? -8.074 19.224 6.205 1.00 95.44 120 ALA A C 1
ATOM 940 O O . ALA A 1 120 ? -7.537 19.841 5.289 1.00 95.44 120 ALA A O 1
ATOM 941 N N . VAL A 1 121 ? -7.464 18.216 6.840 1.00 94.81 121 VAL A N 1
ATOM 942 C CA . VAL A 1 121 ? -6.114 17.736 6.498 1.00 94.81 121 VAL A CA 1
ATOM 943 C C . VAL A 1 121 ? -6.065 17.198 5.066 1.00 94.81 121 VAL A C 1
ATOM 945 O O . VAL A 1 121 ? -5.190 17.599 4.305 1.00 94.81 121 VAL A O 1
ATOM 948 N N . VAL A 1 122 ? -7.013 16.344 4.661 1.00 96.62 122 VAL A N 1
ATOM 949 C CA . VAL A 1 122 ? -7.090 15.819 3.283 1.00 96.62 122 VAL A CA 1
ATOM 950 C C . VAL A 1 122 ? -7.201 16.958 2.271 1.00 96.62 122 VAL A C 1
ATOM 952 O O . VAL A 1 122 ? -6.468 16.969 1.285 1.00 96.62 122 VAL A O 1
ATOM 955 N N . LEU A 1 123 ? -8.091 17.922 2.517 1.00 97.19 123 LEU A N 1
ATOM 956 C CA . LEU A 1 123 ? -8.284 19.069 1.632 1.00 97.19 123 LEU A CA 1
ATOM 957 C C . LEU A 1 123 ? -7.040 19.957 1.581 1.00 97.19 123 LEU A C 1
ATOM 959 O O . LEU A 1 123 ? -6.615 20.311 0.489 1.00 97.19 123 LEU A O 1
ATOM 963 N N . GLY A 1 124 ? -6.418 20.262 2.721 1.00 96.31 124 GLY A N 1
ATOM 964 C CA . GLY A 1 124 ? -5.185 21.047 2.772 1.00 96.31 124 GLY A CA 1
ATOM 965 C C . GLY A 1 124 ? -4.056 20.384 1.983 1.00 96.31 124 GLY A C 1
ATOM 966 O O . GLY A 1 124 ? -3.484 20.998 1.085 1.00 96.31 124 GLY A O 1
ATOM 967 N N . LEU A 1 125 ? -3.794 19.100 2.242 1.00 96.62 125 LEU A N 1
ATOM 968 C CA . LEU A 1 125 ? -2.762 18.327 1.542 1.00 96.62 125 LEU A CA 1
ATOM 969 C C . LEU A 1 125 ? -3.034 18.186 0.037 1.00 96.62 125 LEU A C 1
ATOM 971 O O . LEU A 1 125 ? -2.091 18.081 -0.741 1.00 96.62 125 LEU A O 1
ATOM 975 N N . PHE A 1 126 ? -4.301 18.187 -0.383 1.00 96.88 126 PHE A N 1
ATOM 976 C CA . PHE A 1 126 ? -4.681 18.130 -1.794 1.00 96.88 126 PHE A CA 1
ATOM 977 C C . PHE A 1 126 ? -4.598 19.494 -2.496 1.00 96.88 126 PHE A C 1
ATOM 979 O O . PHE A 1 126 ? -4.130 19.569 -3.631 1.00 96.88 126 PHE A O 1
ATOM 986 N N . ILE A 1 127 ? -5.030 20.570 -1.833 1.00 97.31 127 ILE A N 1
ATOM 987 C CA . ILE A 1 127 ? -5.097 21.924 -2.401 1.00 97.31 127 ILE A CA 1
ATOM 988 C C . ILE A 1 127 ? -3.709 22.564 -2.489 1.00 97.31 127 ILE A C 1
ATOM 990 O O . ILE A 1 127 ? -3.441 23.254 -3.467 1.00 97.31 127 ILE A O 1
ATOM 994 N N . ILE A 1 128 ? -2.809 22.321 -1.528 1.00 96.12 128 ILE A N 1
ATOM 995 C CA . ILE A 1 128 ? -1.462 22.924 -1.520 1.00 96.12 128 ILE A CA 1
ATOM 996 C C . ILE A 1 128 ? -0.690 22.640 -2.830 1.00 96.12 128 ILE A C 1
ATOM 998 O O . ILE A 1 128 ? -0.268 23.603 -3.473 1.00 96.12 128 ILE A O 1
ATOM 1002 N N . PRO A 1 129 ? -0.543 21.381 -3.299 1.00 95.12 129 PRO A N 1
ATOM 1003 C CA . PRO A 1 129 ? 0.076 21.094 -4.597 1.00 95.12 129 PRO A CA 1
ATOM 1004 C C . PRO A 1 129 ? -0.629 21.749 -5.789 1.00 95.12 129 PRO A C 1
ATOM 1006 O O . PRO A 1 129 ? 0.035 22.227 -6.708 1.00 95.12 129 PRO A O 1
ATOM 1009 N N . LEU A 1 130 ? -1.969 21.786 -5.772 1.00 95.38 130 LEU A N 1
ATOM 1010 C CA . LEU A 1 130 ? -2.767 22.394 -6.840 1.00 95.38 130 LEU A CA 1
ATOM 1011 C C . LEU A 1 130 ? -2.499 23.898 -6.941 1.00 95.38 130 LEU A C 1
ATOM 1013 O O . LEU A 1 130 ? -2.257 24.402 -8.035 1.00 95.38 130 LEU A O 1
ATOM 1017 N N . ALA A 1 131 ? -2.495 24.594 -5.803 1.00 96.00 131 ALA A N 1
ATOM 1018 C CA . ALA A 1 131 ? -2.193 26.019 -5.716 1.00 96.00 131 ALA A CA 1
ATOM 1019 C C . ALA A 1 131 ? -0.743 26.324 -6.125 1.00 96.00 131 ALA A C 1
ATOM 1021 O O . ALA A 1 131 ? -0.483 27.346 -6.751 1.00 96.00 131 ALA A O 1
ATOM 1022 N N . ALA A 1 132 ? 0.186 25.406 -5.846 1.00 94.12 132 ALA A N 1
ATOM 1023 C CA . ALA A 1 132 ? 1.570 25.480 -6.307 1.00 94.12 132 ALA A CA 1
ATOM 1024 C C . ALA A 1 132 ? 1.750 25.118 -7.800 1.00 94.12 132 ALA A C 1
ATOM 1026 O O . ALA A 1 132 ? 2.870 25.130 -8.306 1.00 94.12 132 ALA A O 1
ATOM 1027 N N . GLY A 1 133 ? 0.675 24.773 -8.522 1.00 93.31 133 GLY A N 1
ATOM 1028 C CA . GLY A 1 133 ? 0.714 24.433 -9.948 1.00 93.31 133 GLY A CA 1
ATOM 1029 C C . GLY A 1 133 ? 1.287 23.046 -10.272 1.00 93.31 133 GLY A C 1
ATOM 1030 O O . GLY A 1 133 ? 1.535 22.749 -11.448 1.00 93.31 133 GLY A O 1
ATOM 1031 N N . SER A 1 134 ? 1.480 22.191 -9.262 1.00 93.00 134 SER A N 1
ATOM 1032 C CA . SER A 1 134 ? 1.970 20.818 -9.413 1.00 93.00 134 SER A CA 1
ATOM 1033 C C . SER A 1 134 ? 0.787 19.875 -9.641 1.00 93.00 134 SER A C 1
ATOM 1035 O O . SER A 1 134 ? 0.225 19.319 -8.703 1.00 93.00 134 SER A O 1
ATOM 1037 N N . ILE A 1 135 ? 0.370 19.733 -10.905 1.00 94.25 135 ILE A N 1
ATOM 1038 C CA . ILE A 1 135 ? -0.824 18.970 -11.312 1.00 94.25 135 ILE A CA 1
ATOM 1039 C C . ILE A 1 135 ? -0.408 17.825 -12.255 1.00 94.25 135 ILE A C 1
ATOM 1041 O O . ILE A 1 135 ? -0.345 18.038 -13.469 1.00 94.25 135 ILE A O 1
ATOM 1045 N N . PRO A 1 136 ? -0.135 16.604 -11.747 1.00 91.19 136 PRO A N 1
ATOM 1046 C CA . PRO A 1 136 ? 0.438 15.515 -12.548 1.00 91.19 136 PRO A CA 1
ATOM 1047 C C . PRO A 1 136 ? -0.370 15.085 -13.778 1.00 91.19 136 PRO A C 1
ATOM 1049 O O . PRO A 1 136 ? 0.219 14.659 -14.767 1.00 91.19 136 PRO A O 1
ATOM 1052 N N . ILE A 1 137 ? -1.703 15.193 -13.750 1.00 92.19 137 ILE A N 1
ATOM 1053 C CA . ILE A 1 137 ? -2.538 14.894 -14.927 1.00 92.19 137 ILE A CA 1
ATOM 1054 C C . ILE A 1 137 ? -2.334 15.894 -16.079 1.00 92.19 137 ILE A C 1
ATOM 1056 O O . ILE A 1 137 ? -2.509 15.528 -17.236 1.00 92.19 137 ILE A O 1
ATOM 1060 N N . LEU A 1 138 ? -1.932 17.134 -15.782 1.00 91.62 138 LEU A N 1
ATOM 1061 C CA . LEU A 1 138 ? -1.631 18.159 -16.789 1.00 91.62 138 LEU A CA 1
ATOM 1062 C C . LEU A 1 138 ? -0.138 18.202 -17.135 1.00 91.62 138 LEU A C 1
ATOM 1064 O O . LEU A 1 138 ? 0.230 18.461 -18.275 1.00 91.62 138 LEU A O 1
ATOM 1068 N N . LYS A 1 139 ? 0.722 17.947 -16.144 1.00 90.31 139 LYS A N 1
ATOM 1069 C CA . LYS A 1 139 ? 2.184 17.970 -16.250 1.00 90.31 139 LYS A CA 1
ATOM 1070 C C . LYS A 1 139 ? 2.757 16.651 -15.714 1.00 90.31 139 LYS A C 1
ATOM 1072 O O . LYS A 1 139 ? 3.097 16.578 -14.532 1.00 90.31 139 LYS A O 1
ATOM 1077 N N . PRO A 1 140 ? 2.875 15.594 -16.538 1.00 85.44 140 PRO A N 1
ATOM 1078 C CA . PRO A 1 140 ? 3.273 14.256 -16.083 1.00 85.44 140 PRO A CA 1
ATOM 1079 C C . PRO A 1 140 ? 4.593 14.190 -15.297 1.00 85.44 140 PRO A C 1
ATOM 1081 O O . PRO A 1 140 ? 4.753 13.325 -14.432 1.00 85.44 140 PRO A O 1
ATOM 1084 N N . GLN A 1 141 ? 5.522 15.110 -15.564 1.00 84.62 141 GLN A N 1
ATOM 1085 C CA . GLN A 1 141 ? 6.800 15.258 -14.866 1.00 84.62 141 GLN A CA 1
ATOM 1086 C C . GLN A 1 141 ? 6.645 15.595 -13.373 1.00 84.62 141 GLN A C 1
ATOM 1088 O O . GLN A 1 141 ? 7.434 15.128 -12.551 1.00 84.62 141 GLN A O 1
ATOM 1093 N N . GLU A 1 142 ? 5.578 16.305 -12.995 1.00 85.94 142 GLU A N 1
ATOM 1094 C CA . GLU A 1 142 ? 5.289 16.703 -11.609 1.00 85.94 142 GLU A CA 1
ATOM 1095 C C . GLU A 1 142 ? 5.016 15.509 -10.694 1.00 85.94 142 GLU A C 1
ATOM 1097 O O . GLU A 1 142 ? 5.100 15.604 -9.473 1.00 85.94 142 GLU A O 1
ATOM 1102 N N . ARG A 1 143 ? 4.749 14.334 -11.267 1.00 81.31 143 ARG A N 1
ATOM 1103 C CA . ARG A 1 143 ? 4.562 13.090 -10.518 1.00 81.31 143 ARG A CA 1
ATOM 1104 C C . ARG A 1 143 ? 5.790 12.689 -9.695 1.00 81.31 143 ARG A C 1
ATOM 1106 O O . ARG A 1 143 ? 5.662 11.931 -8.731 1.00 81.31 143 ARG A O 1
ATOM 1113 N N . TYR A 1 144 ? 6.971 13.152 -10.093 1.00 79.62 144 TYR A N 1
ATOM 1114 C CA . TYR A 1 144 ? 8.229 12.852 -9.416 1.00 79.62 144 TYR A CA 1
ATOM 1115 C C . TYR A 1 144 ? 8.695 13.981 -8.487 1.00 79.62 144 TYR A C 1
ATOM 1117 O O . TYR A 1 144 ? 9.708 13.803 -7.817 1.00 79.62 144 TYR A O 1
ATOM 1125 N N . SER A 1 145 ? 7.950 15.090 -8.394 1.00 86.06 145 SER A N 1
ATOM 1126 C CA . SER A 1 145 ? 8.258 16.203 -7.491 1.00 86.06 145 SER A CA 1
ATOM 1127 C C . SER A 1 145 ? 8.006 15.840 -6.024 1.00 86.06 145 SER A C 1
ATOM 1129 O O . SER A 1 145 ? 7.311 14.869 -5.712 1.00 86.06 145 SER A O 1
ATOM 1131 N N . THR A 1 146 ? 8.515 16.649 -5.094 1.00 85.81 146 THR A N 1
ATOM 1132 C CA . THR A 1 146 ? 8.272 16.480 -3.650 1.00 85.81 146 THR A CA 1
ATOM 1133 C C . THR A 1 146 ? 6.783 16.579 -3.292 1.00 85.81 146 THR A C 1
ATOM 1135 O O . THR A 1 146 ? 6.326 15.904 -2.366 1.00 85.81 146 THR A O 1
ATOM 1138 N N . PHE A 1 147 ? 5.984 17.321 -4.073 1.00 89.94 147 PHE A N 1
ATOM 1139 C CA . PHE A 1 147 ? 4.533 17.439 -3.875 1.00 89.94 147 PHE A CA 1
ATOM 1140 C C . PHE A 1 147 ? 3.790 16.106 -4.024 1.00 89.94 147 PHE A C 1
ATOM 1142 O O . PHE A 1 147 ? 2.696 15.949 -3.476 1.00 89.94 147 PHE A O 1
ATOM 1149 N N . ARG A 1 148 ? 4.404 15.100 -4.666 1.00 88.62 148 ARG A N 1
ATOM 1150 C CA . ARG A 1 148 ? 3.869 13.731 -4.716 1.00 88.62 148 ARG A CA 1
ATOM 1151 C C . ARG A 1 148 ? 3.538 13.171 -3.334 1.00 88.62 148 ARG A C 1
ATOM 1153 O O . ARG A 1 148 ? 2.571 12.426 -3.195 1.00 88.62 148 ARG A O 1
ATOM 1160 N N . LEU A 1 149 ? 4.330 13.529 -2.320 1.00 89.81 149 LEU A N 1
ATOM 1161 C CA . LEU A 1 149 ? 4.157 13.049 -0.951 1.00 89.81 149 LEU A CA 1
ATOM 1162 C C . LEU A 1 149 ? 2.870 13.597 -0.329 1.00 89.81 149 LEU A C 1
ATOM 1164 O O . LEU A 1 149 ? 2.179 12.855 0.363 1.00 89.81 149 LEU A O 1
ATOM 1168 N N . LEU A 1 150 ? 2.501 14.846 -0.638 1.00 93.69 150 LEU A N 1
ATOM 1169 C CA . LEU A 1 150 ? 1.255 15.447 -0.157 1.00 93.69 150 LEU A CA 1
ATOM 1170 C C . LEU A 1 150 ? 0.034 14.767 -0.785 1.00 93.69 150 LEU A C 1
ATOM 1172 O O . LEU A 1 150 ? -0.914 14.450 -0.074 1.00 93.69 150 LEU A O 1
ATOM 1176 N N . TYR A 1 151 ? 0.085 14.443 -2.083 1.00 94.81 151 TYR A N 1
ATOM 1177 C CA . TYR A 1 151 ? -0.977 13.671 -2.736 1.00 94.81 151 TYR A CA 1
ATOM 1178 C C . TYR A 1 151 ? -1.132 12.267 -2.146 1.00 94.81 151 TYR A C 1
ATOM 1180 O O . TYR A 1 151 ? -2.252 11.840 -1.864 1.00 94.81 151 TYR A O 1
ATOM 1188 N N . LEU A 1 152 ? -0.022 11.551 -1.937 1.00 93.00 152 LEU A N 1
ATOM 1189 C CA . LEU A 1 152 ? -0.038 10.230 -1.302 1.00 93.00 152 LEU A CA 1
ATOM 1190 C C . LEU A 1 152 ? -0.606 10.305 0.120 1.00 93.00 152 LEU A C 1
ATOM 1192 O O . LEU A 1 152 ? -1.487 9.516 0.462 1.00 93.00 152 LEU A O 1
ATOM 1196 N N . ALA A 1 153 ? -0.165 11.283 0.915 1.00 94.00 153 ALA A N 1
ATOM 1197 C CA . ALA A 1 153 ? -0.670 11.510 2.263 1.00 94.00 153 ALA A CA 1
ATOM 1198 C C . ALA A 1 153 ? -2.172 11.836 2.258 1.00 94.00 153 ALA A C 1
ATOM 1200 O O . ALA A 1 153 ? -2.927 11.197 2.987 1.00 94.00 153 ALA A O 1
ATOM 1201 N N . ALA A 1 154 ? -2.633 12.747 1.393 1.00 96.56 154 ALA A N 1
ATOM 1202 C CA . ALA A 1 154 ? -4.053 13.067 1.233 1.00 96.56 154 ALA A CA 1
ATOM 1203 C C . ALA A 1 154 ? -4.882 11.815 0.902 1.00 96.56 154 ALA A C 1
ATOM 1205 O O . ALA A 1 154 ? -5.926 11.581 1.511 1.00 96.56 154 ALA A O 1
ATOM 1206 N N . GLY A 1 155 ? -4.385 10.969 -0.006 1.00 96.56 155 GLY A N 1
ATOM 1207 C CA . GLY A 1 155 ? -5.004 9.691 -0.347 1.00 96.56 155 GLY A CA 1
ATOM 1208 C C . GLY A 1 155 ? -5.114 8.739 0.848 1.00 96.56 155 GLY A C 1
ATOM 1209 O O . GLY A 1 155 ? -6.192 8.215 1.128 1.00 96.56 155 GLY A O 1
ATOM 1210 N N . TYR A 1 156 ? -4.029 8.541 1.600 1.00 95.56 156 TYR A N 1
ATOM 1211 C CA . TYR A 1 156 ? -4.041 7.673 2.782 1.00 95.56 156 TYR A CA 1
ATOM 1212 C C . TYR A 1 156 ? -4.896 8.230 3.930 1.00 95.56 156 TYR A C 1
ATOM 1214 O O . TYR A 1 156 ? -5.580 7.461 4.607 1.00 95.56 156 TYR A O 1
ATOM 1222 N N . PHE A 1 157 ? -4.956 9.551 4.115 1.00 96.12 157 PHE A N 1
ATOM 1223 C CA . PHE A 1 157 ? -5.881 10.165 5.070 1.00 96.12 157 PHE A CA 1
ATOM 1224 C C . PHE A 1 157 ? -7.345 10.051 4.623 1.00 96.12 157 PHE A C 1
ATOM 1226 O O . PHE A 1 157 ? -8.217 9.844 5.468 1.00 96.12 157 PHE A O 1
ATOM 1233 N N . ALA A 1 158 ? -7.640 10.086 3.319 1.00 97.12 158 ALA A N 1
ATOM 1234 C CA . ALA A 1 158 ? -8.981 9.792 2.810 1.00 97.12 158 ALA A CA 1
ATOM 1235 C C . ALA A 1 158 ? -9.383 8.334 3.105 1.00 97.12 158 ALA A C 1
ATOM 1237 O O . ALA A 1 158 ? -10.497 8.077 3.565 1.00 97.12 158 ALA A O 1
ATOM 1238 N N . VAL A 1 159 ? -8.456 7.384 2.940 1.00 97.19 159 VAL A N 1
ATOM 1239 C CA . VAL A 1 159 ? -8.634 5.977 3.343 1.00 97.19 159 VAL A CA 1
ATOM 1240 C C . VAL A 1 159 ? -8.897 5.862 4.852 1.00 97.19 159 VAL A C 1
ATOM 1242 O O . VAL A 1 159 ? -9.832 5.167 5.262 1.00 97.19 159 VAL A O 1
ATOM 1245 N N . ALA A 1 160 ? -8.144 6.586 5.687 1.00 95.12 160 ALA A N 1
ATOM 1246 C CA . ALA A 1 160 ? -8.379 6.658 7.132 1.00 95.12 160 ALA A CA 1
ATOM 1247 C C . ALA A 1 160 ? -9.777 7.208 7.459 1.00 95.12 160 ALA A C 1
ATOM 1249 O O . ALA A 1 160 ? -10.505 6.608 8.253 1.00 95.12 160 ALA A O 1
ATOM 1250 N N . LEU A 1 161 ? -10.207 8.280 6.790 1.00 94.81 161 LEU A N 1
ATOM 1251 C CA . LEU A 1 161 ? -11.528 8.882 6.969 1.00 94.81 161 LEU A CA 1
ATOM 1252 C C . LEU A 1 161 ? -12.662 7.908 6.593 1.00 94.81 161 LEU A C 1
ATOM 1254 O O . LEU A 1 161 ? -13.639 7.767 7.339 1.00 94.81 161 LEU A O 1
ATOM 1258 N N . ILE A 1 162 ? -12.501 7.173 5.489 1.00 96.19 162 ILE A N 1
ATOM 1259 C CA . ILE A 1 162 ? -13.429 6.123 5.042 1.00 96.19 162 ILE A CA 1
ATOM 1260 C C . ILE A 1 162 ? -13.481 4.961 6.042 1.00 96.19 162 ILE A C 1
ATOM 1262 O O . ILE A 1 162 ? -14.563 4.443 6.335 1.00 96.19 162 ILE A O 1
ATOM 1266 N N . SER A 1 163 ? -12.342 4.573 6.624 1.00 94.75 163 SER A N 1
ATOM 1267 C CA . SER A 1 163 ? -12.277 3.492 7.617 1.00 94.75 163 SER A CA 1
ATOM 1268 C C . SER A 1 163 ? -13.141 3.774 8.856 1.00 94.75 163 SER A C 1
ATOM 1270 O O . SER A 1 163 ? -13.703 2.851 9.461 1.00 94.75 163 SER A O 1
ATOM 1272 N N . VAL A 1 164 ? -13.329 5.053 9.200 1.00 91.31 164 VAL A N 1
ATOM 1273 C CA . VAL A 1 164 ? -14.205 5.496 10.292 1.00 91.31 164 VAL A CA 1
ATOM 1274 C C . VAL A 1 164 ? -15.673 5.418 9.868 1.00 91.31 164 VAL A C 1
ATOM 1276 O O . VAL A 1 164 ? -16.470 4.761 10.548 1.00 91.31 164 VAL A O 1
ATOM 1279 N N . LYS A 1 165 ? -16.043 6.021 8.729 1.00 90.44 165 LYS A N 1
ATOM 1280 C CA . LYS A 1 165 ? -17.417 6.028 8.199 1.00 90.44 165 LYS A CA 1
ATOM 1281 C C . LYS A 1 165 ? -17.408 5.960 6.665 1.00 90.44 165 LYS A C 1
ATOM 1283 O O . LYS A 1 165 ? -16.710 6.762 6.051 1.00 90.44 165 LYS A O 1
ATOM 1288 N N . PRO A 1 166 ? -18.236 5.099 6.039 1.00 92.12 166 PRO A N 1
ATOM 1289 C CA . PRO A 1 166 ? -18.344 5.072 4.587 1.00 92.12 166 PRO A CA 1
ATOM 1290 C C . PRO A 1 166 ? -19.115 6.314 4.125 1.00 92.12 166 PRO A C 1
ATOM 1292 O O . PRO A 1 166 ? -20.340 6.368 4.224 1.00 92.12 166 PRO A O 1
ATOM 1295 N N . ASP A 1 167 ? -18.393 7.328 3.659 1.00 93.00 167 ASP A N 1
ATOM 1296 C CA . ASP A 1 167 ? -18.955 8.553 3.095 1.00 93.00 167 ASP A CA 1
ATOM 1297 C C . ASP A 1 167 ? -18.648 8.602 1.597 1.00 93.00 167 ASP A C 1
ATOM 1299 O O . ASP A 1 167 ? -17.486 8.618 1.193 1.00 93.00 167 ASP A O 1
ATOM 1303 N N . PHE A 1 168 ? -19.696 8.599 0.773 1.00 94.06 168 PHE A N 1
ATOM 1304 C CA . PHE A 1 168 ? -19.547 8.588 -0.681 1.00 94.06 168 PHE A CA 1
ATOM 1305 C C . PHE A 1 168 ? -18.843 9.848 -1.206 1.00 94.06 168 PHE A C 1
ATOM 1307 O O . PHE A 1 168 ? -18.103 9.775 -2.180 1.00 94.06 168 PHE A O 1
ATOM 1314 N N . ARG A 1 169 ? -18.999 10.995 -0.532 1.00 95.88 169 ARG A N 1
ATOM 1315 C CA . ARG A 1 169 ? -18.321 12.242 -0.923 1.00 95.88 169 ARG A CA 1
ATOM 1316 C C . ARG A 1 169 ? -16.815 12.133 -0.719 1.00 95.88 169 ARG A C 1
ATOM 1318 O O . ARG A 1 169 ? -16.046 12.585 -1.556 1.00 95.88 169 ARG A O 1
ATOM 1325 N N . VAL A 1 170 ? -16.403 11.488 0.373 1.00 96.19 170 VAL A N 1
ATOM 1326 C CA . VAL A 1 170 ? -14.987 11.224 0.660 1.00 96.19 170 VAL A CA 1
ATOM 1327 C C . VAL A 1 170 ? -14.420 10.197 -0.318 1.00 96.19 170 VAL A C 1
ATOM 1329 O O . VAL A 1 170 ? -13.289 10.357 -0.760 1.00 96.19 170 VAL A O 1
ATOM 1332 N N . PHE A 1 171 ? -15.204 9.182 -0.697 1.00 96.69 171 PHE A N 1
ATOM 1333 C CA . PHE A 1 171 ? -14.831 8.254 -1.767 1.00 96.69 171 PHE A CA 1
ATOM 1334 C C . PHE A 1 171 ? -14.560 9.002 -3.082 1.00 96.69 171 PHE A C 1
ATOM 1336 O O . PHE A 1 171 ? -13.468 8.878 -3.627 1.00 96.69 171 PHE A O 1
ATOM 1343 N N . LEU A 1 172 ? -15.490 9.850 -3.538 1.00 96.62 172 LEU A N 1
ATOM 1344 C CA . LEU A 1 172 ? -15.298 10.646 -4.756 1.00 96.62 172 LEU A CA 1
ATOM 1345 C C . LEU A 1 172 ? -14.090 11.586 -4.662 1.00 96.62 172 LEU A C 1
ATOM 1347 O O . LEU A 1 172 ? -13.337 11.702 -5.623 1.00 96.62 172 LEU A O 1
ATOM 1351 N N . LEU A 1 173 ? -13.879 12.229 -3.509 1.00 97.12 173 LEU A N 1
ATOM 1352 C CA . LEU A 1 173 ? -12.697 13.058 -3.268 1.00 97.12 173 LEU A CA 1
ATOM 1353 C C . LEU A 1 173 ? -11.406 12.232 -3.370 1.00 97.12 173 LEU A C 1
ATOM 1355 O O . LEU A 1 173 ? -10.447 12.678 -3.988 1.00 97.12 173 LEU A O 1
ATOM 1359 N N . GLY A 1 174 ? -11.381 11.025 -2.804 1.00 97.25 174 GLY A N 1
ATOM 1360 C CA . GLY A 1 174 ? -10.236 10.120 -2.884 1.00 97.25 174 GLY A CA 1
ATOM 1361 C C . GLY A 1 174 ? -9.927 9.665 -4.314 1.00 97.25 174 GLY A C 1
ATOM 1362 O O . GLY A 1 174 ? -8.767 9.692 -4.724 1.00 97.25 174 GLY A O 1
ATOM 1363 N N . GLU A 1 175 ? -10.949 9.316 -5.098 1.00 97.06 175 GLU A N 1
ATOM 1364 C CA . GLU A 1 175 ? -10.783 8.992 -6.522 1.00 97.06 175 GLU A CA 1
ATOM 1365 C C . GLU A 1 175 ? -10.335 10.222 -7.331 1.00 97.06 175 GLU A C 1
ATOM 1367 O O . GLU A 1 175 ? -9.443 10.114 -8.170 1.00 97.06 175 GLU A O 1
ATOM 1372 N N . LEU A 1 176 ? -10.862 11.416 -7.035 1.00 96.75 176 LEU A N 1
ATOM 1373 C CA . LEU A 1 176 ? -10.412 12.668 -7.653 1.00 96.75 176 LEU A CA 1
ATOM 1374 C C . LEU A 1 176 ? -8.929 12.937 -7.361 1.00 96.75 176 LEU A C 1
ATOM 1376 O O . LEU A 1 176 ? -8.171 13.238 -8.283 1.00 96.75 176 LEU A O 1
ATOM 1380 N N . ILE A 1 177 ? -8.498 12.774 -6.105 1.00 96.88 177 ILE A N 1
ATOM 1381 C CA . ILE A 1 177 ? -7.082 12.856 -5.716 1.00 96.88 177 ILE A CA 1
ATOM 1382 C C . ILE A 1 177 ? -6.259 11.865 -6.548 1.00 96.88 177 ILE A C 1
ATOM 1384 O O . ILE A 1 177 ? -5.201 12.229 -7.067 1.00 96.88 177 ILE A O 1
ATOM 1388 N N . ALA A 1 178 ? -6.734 10.629 -6.720 1.00 96.25 178 ALA A N 1
ATOM 1389 C CA . ALA A 1 178 ? -6.047 9.599 -7.495 1.00 96.25 178 ALA A CA 1
ATOM 1390 C C . ALA A 1 178 ? -5.941 9.936 -8.994 1.00 96.25 178 ALA A C 1
ATOM 1392 O O . ALA A 1 178 ? -4.884 9.708 -9.586 1.00 96.25 178 ALA A O 1
ATOM 1393 N N . VAL A 1 179 ? -6.989 10.506 -9.599 1.00 95.50 179 VAL A N 1
ATOM 1394 C CA . VAL A 1 179 ? -6.988 10.969 -10.999 1.00 95.50 179 VAL A CA 1
ATOM 1395 C C . VAL A 1 179 ? -6.002 12.122 -11.182 1.00 95.50 179 VAL A C 1
ATOM 1397 O O . VAL A 1 179 ? -5.098 12.027 -12.010 1.00 95.50 179 VAL A O 1
ATOM 1400 N N . VAL A 1 180 ? -6.126 13.177 -10.373 1.00 94.75 180 VAL A N 1
ATOM 1401 C CA . VAL A 1 180 ? -5.300 14.394 -10.467 1.00 94.75 180 VAL A CA 1
ATOM 1402 C C . VAL A 1 180 ? -3.820 14.087 -10.251 1.00 94.75 180 VAL A C 1
ATOM 1404 O O . VAL A 1 180 ? -2.970 14.537 -11.019 1.00 94.75 180 VAL A O 1
ATOM 1407 N N . SER A 1 181 ? -3.508 13.284 -9.232 1.00 92.88 181 SER A N 1
ATOM 1408 C CA . SER A 1 181 ? -2.134 12.865 -8.929 1.00 92.88 181 SER A CA 1
ATOM 1409 C C . SER A 1 181 ? -1.617 11.760 -9.854 1.00 92.88 181 SER A C 1
ATOM 1411 O O . SER A 1 181 ? -0.421 11.467 -9.879 1.00 92.88 181 SER A O 1
ATOM 1413 N N . THR A 1 182 ? -2.503 11.125 -10.627 1.00 91.75 182 THR A N 1
ATOM 1414 C CA . THR A 1 182 ? -2.246 9.931 -11.448 1.00 91.75 182 THR A CA 1
ATOM 1415 C C . THR A 1 182 ? -1.745 8.718 -10.639 1.00 91.75 182 THR A C 1
ATOM 1417 O O . THR A 1 182 ? -1.142 7.782 -11.183 1.00 91.75 182 THR A O 1
ATOM 1420 N N . PHE A 1 183 ? -1.980 8.691 -9.321 1.00 91.19 183 PHE A N 1
ATOM 1421 C CA . PHE A 1 183 ? -1.608 7.577 -8.449 1.00 91.19 183 PHE A CA 1
ATOM 1422 C C . PHE A 1 183 ? -2.721 6.539 -8.338 1.00 91.19 183 PHE A C 1
ATOM 1424 O O . PHE A 1 183 ? -3.530 6.539 -7.415 1.00 91.19 183 PHE A O 1
ATOM 1431 N N . ARG A 1 184 ? -2.668 5.547 -9.231 1.00 91.88 184 ARG A N 1
ATOM 1432 C CA . ARG A 1 184 ? -3.553 4.366 -9.211 1.00 91.88 184 ARG A CA 1
ATOM 1433 C C . ARG A 1 184 ? -3.614 3.620 -7.876 1.00 91.88 184 ARG A C 1
ATOM 1435 O O . ARG A 1 184 ? -4.613 2.983 -7.576 1.00 91.88 184 ARG A O 1
ATOM 1442 N N . THR A 1 185 ? -2.545 3.680 -7.083 1.00 91.94 185 THR A N 1
ATOM 1443 C CA . THR A 1 185 ? -2.482 3.036 -5.766 1.00 91.94 185 THR A CA 1
ATOM 1444 C C . THR A 1 185 ? -3.390 3.734 -4.759 1.00 91.94 185 THR A C 1
ATOM 1446 O O . THR A 1 185 ? -3.961 3.051 -3.920 1.00 91.94 185 THR A O 1
ATOM 1449 N N . ILE A 1 186 ? -3.585 5.055 -4.879 1.00 95.06 186 ILE A N 1
ATOM 1450 C CA . ILE A 1 186 ? -4.553 5.806 -4.069 1.00 95.06 186 ILE A CA 1
ATOM 1451 C C . ILE A 1 186 ? -5.975 5.388 -4.442 1.00 95.06 186 ILE A C 1
ATOM 1453 O O . ILE A 1 186 ? -6.731 5.019 -3.551 1.00 95.06 186 ILE A O 1
ATOM 1457 N N . GLY A 1 187 ? -6.315 5.379 -5.736 1.00 95.88 187 GLY A N 1
ATOM 1458 C CA . GLY A 1 187 ? -7.653 4.970 -6.191 1.00 95.88 187 GLY A CA 1
ATOM 1459 C C . GLY A 1 187 ? -7.980 3.541 -5.754 1.00 95.88 187 GLY A C 1
ATOM 1460 O O . GLY A 1 187 ? -9.008 3.281 -5.140 1.00 95.88 187 GLY A O 1
ATOM 1461 N N . LEU A 1 188 ? -7.033 2.611 -5.921 1.00 95.25 188 LEU A N 1
ATOM 1462 C CA . LEU A 1 188 ? -7.199 1.243 -5.428 1.00 95.25 188 LEU A CA 1
ATOM 1463 C C . LEU A 1 188 ? -7.407 1.189 -3.903 1.00 95.25 188 LEU A C 1
ATOM 1465 O O . LEU A 1 188 ? -8.276 0.458 -3.432 1.00 95.25 188 LEU A O 1
ATOM 1469 N N . ALA A 1 189 ? -6.647 1.970 -3.131 1.00 96.56 189 ALA A N 1
ATOM 1470 C CA . ALA A 1 189 ? -6.779 2.029 -1.677 1.00 96.56 189 ALA A CA 1
ATOM 1471 C C . ALA A 1 189 ? -8.154 2.555 -1.241 1.00 96.56 189 ALA A C 1
ATOM 1473 O O . ALA A 1 189 ? -8.802 1.968 -0.375 1.00 96.56 189 ALA A O 1
ATOM 1474 N N . VAL A 1 190 ? -8.603 3.650 -1.856 1.00 97.19 190 VAL A N 1
ATOM 1475 C CA . VAL A 1 190 ? -9.884 4.312 -1.583 1.00 97.19 190 VAL A CA 1
ATOM 1476 C C . VAL A 1 190 ? -11.047 3.383 -1.928 1.00 97.19 190 VAL A C 1
ATOM 1478 O O . VAL A 1 190 ? -11.921 3.165 -1.084 1.00 97.19 190 VAL A O 1
ATOM 1481 N N . ALA A 1 191 ? -11.015 2.759 -3.107 1.00 96.44 191 ALA A N 1
ATOM 1482 C CA . ALA A 1 191 ? -12.006 1.784 -3.547 1.00 96.44 191 ALA A CA 1
ATOM 1483 C C . ALA A 1 191 ? -12.104 0.576 -2.602 1.00 96.44 191 ALA A C 1
ATOM 1485 O O . ALA A 1 191 ? -13.204 0.222 -2.163 1.00 96.44 191 ALA A O 1
ATOM 1486 N N . ILE A 1 192 ? -10.968 -0.034 -2.237 1.00 95.69 192 ILE A N 1
ATOM 1487 C CA . ILE A 1 192 ? -10.935 -1.176 -1.311 1.00 95.69 192 ILE A CA 1
ATOM 1488 C C . ILE A 1 192 ? -11.470 -0.764 0.060 1.00 95.69 192 ILE A C 1
ATOM 1490 O O . ILE A 1 192 ? -12.354 -1.434 0.596 1.00 95.69 192 ILE A O 1
ATOM 1494 N N . ALA A 1 193 ? -10.990 0.344 0.623 1.00 96.88 193 ALA A N 1
ATOM 1495 C CA . ALA A 1 193 ? -11.404 0.785 1.948 1.00 96.88 193 ALA A CA 1
ATOM 1496 C C . ALA A 1 193 ? -12.901 1.102 2.008 1.00 96.88 193 ALA A C 1
ATOM 1498 O O . ALA A 1 193 ? -13.578 0.715 2.965 1.00 96.88 193 ALA A O 1
ATOM 1499 N N . TYR A 1 194 ? -13.439 1.749 0.971 1.00 96.56 194 TYR A N 1
ATOM 1500 C CA . TYR A 1 194 ? -14.861 2.063 0.881 1.00 96.56 194 TYR A CA 1
ATOM 1501 C C . TYR A 1 194 ? -15.704 0.791 0.782 1.00 96.56 194 TYR A C 1
ATOM 1503 O O . TYR A 1 194 ? -16.651 0.617 1.553 1.00 96.56 194 TYR A O 1
ATOM 1511 N N . LEU A 1 195 ? -15.308 -0.149 -0.080 1.00 94.69 195 LEU A N 1
ATOM 1512 C CA . LEU A 1 195 ? -15.970 -1.442 -0.224 1.00 94.69 195 LEU A CA 1
ATOM 1513 C C . LEU A 1 195 ? -15.954 -2.246 1.087 1.00 94.69 195 LEU A C 1
ATOM 1515 O O . LEU A 1 195 ? -17.000 -2.712 1.546 1.00 94.69 195 LEU A O 1
ATOM 1519 N N . LEU A 1 196 ? -14.786 -2.377 1.723 1.00 94.44 196 LEU A N 1
ATOM 1520 C CA . LEU A 1 196 ? -14.626 -3.064 3.007 1.00 94.44 196 LEU A CA 1
ATOM 1521 C C . LEU A 1 196 ? -15.493 -2.423 4.088 1.00 94.44 196 LEU A C 1
ATOM 1523 O O . LEU A 1 196 ? -16.150 -3.129 4.860 1.00 94.44 196 LEU A O 1
ATOM 1527 N N . LYS A 1 197 ? -15.540 -1.088 4.131 1.00 94.62 197 LYS A N 1
ATOM 1528 C CA . LYS A 1 197 ? -16.351 -0.378 5.112 1.00 94.62 197 LYS A CA 1
ATOM 1529 C C . LYS A 1 197 ? -17.842 -0.603 4.887 1.00 94.62 197 LYS A C 1
ATOM 1531 O O . LYS A 1 197 ? -18.559 -0.843 5.858 1.00 94.62 197 LYS A O 1
ATOM 1536 N N . LEU A 1 198 ? -18.307 -0.579 3.638 1.00 92.62 198 LEU A N 1
ATOM 1537 C CA . LEU A 1 198 ? -19.695 -0.881 3.286 1.00 92.62 198 LEU A CA 1
ATOM 1538 C C . LEU A 1 198 ? -20.096 -2.307 3.683 1.00 92.62 198 LEU A C 1
ATOM 1540 O O . LEU A 1 198 ? -21.184 -2.504 4.232 1.00 92.62 198 LEU A O 1
ATOM 1544 N N . PHE A 1 199 ? -19.214 -3.291 3.473 1.00 90.31 199 PHE A N 1
ATOM 1545 C CA . PHE A 1 199 ? -19.424 -4.655 3.964 1.00 90.31 199 PHE A CA 1
ATOM 1546 C C . PHE A 1 199 ? -19.511 -4.707 5.490 1.00 90.31 199 PHE A C 1
ATOM 1548 O O . PHE A 1 199 ? -20.404 -5.353 6.034 1.00 90.31 199 PHE A O 1
ATOM 1555 N N . GLN A 1 200 ? -18.614 -4.008 6.187 1.00 90.00 200 GLN A N 1
ATOM 1556 C CA . GLN A 1 200 ? -18.548 -4.006 7.647 1.00 90.00 200 GLN A CA 1
ATOM 1557 C C . GLN A 1 200 ? -19.793 -3.397 8.312 1.00 90.00 200 GLN A C 1
ATOM 1559 O O . GLN A 1 200 ? -20.180 -3.842 9.393 1.00 90.00 200 GLN A O 1
ATOM 1564 N N . VAL A 1 201 ? -20.409 -2.377 7.704 1.00 89.69 201 VAL A N 1
ATOM 1565 C CA . VAL A 1 201 ? -21.635 -1.744 8.230 1.00 89.69 201 VAL A CA 1
ATOM 1566 C C . VAL A 1 201 ? -22.924 -2.397 7.719 1.00 89.69 201 VAL A C 1
ATOM 1568 O O . VAL A 1 201 ? -24.006 -1.910 8.020 1.00 89.69 201 VAL A O 1
ATOM 1571 N N . GLY A 1 202 ? -22.834 -3.472 6.929 1.00 83.88 202 GLY A N 1
ATOM 1572 C CA . GLY A 1 202 ? -24.003 -4.181 6.400 1.00 83.88 202 GLY A CA 1
ATOM 1573 C C . GLY A 1 202 ? -24.783 -3.424 5.317 1.00 83.88 202 GLY A C 1
ATOM 1574 O O . GLY A 1 202 ? -25.834 -3.897 4.890 1.00 83.88 202 GLY A O 1
ATOM 1575 N N . ALA A 1 203 ? -24.267 -2.298 4.808 1.00 82.50 203 ALA A N 1
ATOM 1576 C CA . ALA A 1 203 ? -24.950 -1.464 3.810 1.00 82.50 203 ALA A CA 1
ATOM 1577 C C . ALA A 1 203 ? -25.198 -2.189 2.472 1.00 82.50 203 ALA A C 1
ATOM 1579 O O . ALA A 1 203 ? -26.068 -1.793 1.702 1.00 82.50 203 ALA A O 1
ATOM 1580 N N . LEU A 1 204 ? -24.456 -3.269 2.206 1.00 78.12 204 LEU A N 1
ATOM 1581 C CA . LEU A 1 204 ? -24.625 -4.122 1.024 1.00 78.12 204 LEU A CA 1
ATOM 1582 C C . LEU A 1 204 ? -25.565 -5.320 1.257 1.00 78.12 204 LEU A C 1
ATOM 1584 O O . LEU A 1 204 ? -25.839 -6.051 0.309 1.00 78.12 204 LEU A O 1
ATOM 1588 N N . SER A 1 205 ? -26.030 -5.549 2.492 1.00 69.25 205 SER A N 1
ATOM 1589 C CA . SER A 1 205 ? -26.819 -6.733 2.867 1.00 69.25 205 SER A CA 1
ATOM 1590 C C . SER A 1 205 ? -28.330 -6.486 2.925 1.00 69.25 205 SER A C 1
ATOM 1592 O O . SER A 1 205 ? -29.083 -7.443 2.800 1.00 69.25 205 SER A O 1
ATOM 1594 N N . GLY A 1 206 ? -28.774 -5.241 3.132 1.00 58.59 206 GLY A N 1
ATOM 1595 C CA . GLY A 1 206 ? -30.186 -4.908 3.390 1.00 58.59 206 GLY A CA 1
ATOM 1596 C C . GLY A 1 206 ? -30.977 -4.340 2.204 1.00 58.59 206 GLY A C 1
ATOM 1597 O O . GLY A 1 206 ? -32.094 -3.880 2.397 1.00 58.59 206 GLY A O 1
ATOM 1598 N N . GLY A 1 207 ? -30.404 -4.301 0.996 1.00 60.59 207 GLY A N 1
ATOM 1599 C CA . GLY A 1 207 ? -31.062 -3.760 -0.203 1.00 60.59 207 GLY A CA 1
ATOM 1600 C C . GLY A 1 207 ? -31.450 -4.839 -1.214 1.00 60.59 207 GLY A C 1
ATOM 1601 O O . GLY A 1 207 ? -30.904 -5.942 -1.195 1.00 60.59 207 GLY A O 1
ATOM 1602 N N . THR A 1 208 ? -32.337 -4.499 -2.155 1.00 62.22 208 THR A N 1
ATOM 1603 C CA . THR A 1 208 ? -32.550 -5.296 -3.373 1.00 62.22 208 THR A CA 1
ATOM 1604 C C . THR A 1 208 ? -31.204 -5.583 -4.043 1.00 62.22 208 THR A C 1
ATOM 1606 O O . THR A 1 208 ? -30.332 -4.710 -4.097 1.00 62.22 208 THR A O 1
ATOM 1609 N N . LYS A 1 209 ? -31.016 -6.808 -4.562 1.00 69.62 209 LYS A N 1
ATOM 1610 C CA . LYS A 1 209 ? -29.753 -7.248 -5.192 1.00 69.62 209 LYS A CA 1
ATOM 1611 C C . LYS A 1 209 ? -29.200 -6.203 -6.180 1.00 69.62 209 LYS A C 1
ATOM 1613 O O . LYS A 1 209 ? -27.999 -5.949 -6.182 1.00 69.62 209 LYS A O 1
ATOM 1618 N N . GLY A 1 210 ? -30.078 -5.521 -6.924 1.00 73.62 210 GLY A N 1
ATOM 1619 C CA . GLY A 1 210 ? -29.726 -4.437 -7.850 1.00 73.62 210 GLY A CA 1
ATOM 1620 C C . GLY A 1 210 ? -28.952 -3.270 -7.220 1.00 73.62 210 GLY A C 1
ATOM 1621 O O . GLY A 1 210 ? -27.954 -2.835 -7.786 1.00 73.62 210 GLY A O 1
ATOM 1622 N N . ARG A 1 211 ? -29.316 -2.807 -6.014 1.00 79.88 211 ARG A N 1
ATOM 1623 C CA . ARG A 1 211 ? -28.606 -1.702 -5.336 1.00 79.88 211 ARG A CA 1
ATOM 1624 C C . ARG A 1 211 ? -27.172 -2.083 -4.975 1.00 79.88 211 ARG A C 1
ATOM 1626 O O . ARG A 1 211 ? -26.267 -1.262 -5.096 1.00 79.88 211 ARG A O 1
ATOM 1633 N N . ARG A 1 212 ? -26.952 -3.332 -4.552 1.00 80.69 212 ARG A N 1
ATOM 1634 C CA . ARG A 1 212 ? -25.609 -3.846 -4.251 1.00 80.69 212 ARG A CA 1
ATOM 1635 C C . ARG A 1 212 ? -24.735 -3.853 -5.504 1.00 80.69 212 ARG A C 1
ATOM 1637 O O . ARG A 1 212 ? -23.604 -3.380 -5.439 1.00 80.69 212 ARG A O 1
ATOM 1644 N N . TYR A 1 213 ? -25.255 -4.359 -6.622 1.00 83.88 213 TYR A N 1
ATOM 1645 C CA . TYR A 1 213 ? -24.521 -4.371 -7.889 1.00 83.88 213 TYR A CA 1
ATOM 1646 C C . TYR A 1 213 ? -24.254 -2.962 -8.414 1.00 83.88 213 TYR A C 1
ATOM 1648 O O . TYR A 1 213 ? -23.147 -2.707 -8.869 1.00 83.88 213 TYR A O 1
ATOM 1656 N N . ALA A 1 214 ? -25.200 -2.031 -8.266 1.00 83.94 214 ALA A N 1
ATOM 1657 C CA . ALA A 1 214 ? -25.002 -0.635 -8.648 1.00 83.94 214 ALA A CA 1
ATOM 1658 C C . ALA A 1 214 ? -23.859 0.025 -7.858 1.00 83.94 214 ALA A C 1
ATOM 1660 O O . ALA A 1 214 ? -22.980 0.641 -8.450 1.00 83.94 214 ALA A O 1
ATOM 1661 N N . VAL A 1 215 ? -23.815 -0.149 -6.530 1.00 86.31 215 VAL A N 1
ATOM 1662 C CA . VAL A 1 215 ? -22.736 0.413 -5.698 1.00 86.31 215 VAL A CA 1
ATOM 1663 C C . VAL A 1 215 ? -21.378 -0.187 -6.064 1.00 86.31 215 VAL A C 1
ATOM 1665 O O . VAL A 1 215 ? -20.409 0.551 -6.218 1.00 86.31 215 VAL A O 1
ATOM 1668 N N . VAL A 1 216 ? -21.300 -1.509 -6.240 1.00 87.00 216 VAL A N 1
ATOM 1669 C CA . VAL A 1 216 ? -20.061 -2.166 -6.686 1.00 87.00 216 VAL A CA 1
ATOM 1670 C C . VAL A 1 216 ? -19.663 -1.677 -8.080 1.00 87.00 216 VAL A C 1
ATOM 1672 O O . VAL A 1 216 ? -18.496 -1.371 -8.298 1.00 87.00 216 VAL A O 1
ATOM 1675 N N . GLY A 1 217 ? -20.624 -1.529 -8.993 1.00 86.81 217 GLY A N 1
ATOM 1676 C CA . GLY A 1 217 ? -20.409 -0.984 -10.331 1.00 86.81 217 GLY A CA 1
ATOM 1677 C C . GLY A 1 217 ? -19.839 0.433 -10.308 1.00 86.81 217 GLY A C 1
ATOM 1678 O O . GLY A 1 217 ? -18.873 0.696 -11.011 1.00 86.81 217 GLY A O 1
ATOM 1679 N N . ILE A 1 218 ? -20.352 1.319 -9.448 1.00 89.81 218 ILE A N 1
ATOM 1680 C CA . ILE A 1 218 ? -19.827 2.686 -9.276 1.00 89.81 218 ILE A CA 1
ATOM 1681 C C . ILE A 1 218 ? -18.382 2.667 -8.767 1.00 89.81 218 ILE A C 1
ATOM 1683 O O . ILE A 1 218 ? -17.547 3.413 -9.272 1.00 89.81 218 ILE A O 1
ATOM 1687 N N . ILE A 1 219 ? -18.069 1.804 -7.795 1.00 91.19 219 ILE A N 1
ATOM 1688 C CA . ILE A 1 219 ? -16.701 1.663 -7.274 1.00 91.19 219 ILE A CA 1
ATOM 1689 C C . ILE A 1 219 ? -15.754 1.193 -8.384 1.00 91.19 219 ILE A C 1
ATOM 1691 O O . ILE A 1 219 ? -14.685 1.771 -8.572 1.00 91.19 219 ILE A O 1
ATOM 1695 N N . LEU A 1 220 ? -16.157 0.172 -9.145 1.00 91.50 220 LEU A N 1
ATOM 1696 C CA . LEU A 1 220 ? -15.371 -0.349 -10.263 1.00 91.50 220 LEU A CA 1
ATOM 1697 C C . LEU A 1 220 ? -15.213 0.679 -11.386 1.00 91.50 220 LEU A C 1
ATOM 1699 O O . LEU A 1 220 ? -14.132 0.774 -11.956 1.00 91.50 220 LEU A O 1
ATOM 1703 N N . LEU A 1 221 ? -16.249 1.469 -11.676 1.00 90.75 221 LEU A N 1
ATOM 1704 C CA . LEU A 1 221 ? -16.203 2.529 -12.680 1.00 90.75 221 LEU A CA 1
ATOM 1705 C C . LEU A 1 221 ? -15.254 3.660 -12.264 1.00 90.75 221 LEU A C 1
ATOM 1707 O O . LEU A 1 221 ? -14.465 4.119 -13.086 1.00 90.75 221 LEU A O 1
ATOM 1711 N N . GLY A 1 222 ? -15.284 4.072 -10.992 1.00 87.25 222 GLY A N 1
ATOM 1712 C CA . GLY A 1 222 ? -14.334 5.047 -10.447 1.00 87.25 222 GLY A CA 1
ATOM 1713 C C . GLY A 1 222 ? -12.891 4.559 -10.580 1.00 87.25 222 GLY A C 1
ATOM 1714 O O . GLY A 1 222 ? -12.047 5.250 -11.154 1.00 87.25 222 GLY A O 1
ATOM 1715 N N . LEU A 1 223 ? -12.642 3.311 -10.170 1.00 91.50 223 LEU A N 1
ATOM 1716 C CA . LEU A 1 223 ? -11.330 2.683 -10.296 1.00 91.50 223 LEU A CA 1
ATOM 1717 C C . LEU A 1 223 ? -10.885 2.577 -11.763 1.00 91.50 223 LEU A C 1
ATOM 1719 O O . LEU A 1 223 ? -9.740 2.891 -12.087 1.00 91.50 223 LEU A O 1
ATOM 1723 N N . LEU A 1 224 ? -11.787 2.179 -12.664 1.00 92.44 224 LEU A N 1
ATOM 1724 C CA . LEU A 1 224 ? -11.522 2.131 -14.100 1.00 92.44 224 LEU A CA 1
ATOM 1725 C C . LEU A 1 224 ? -11.130 3.514 -14.630 1.00 92.44 224 LEU A C 1
ATOM 1727 O O . LEU A 1 224 ? -10.155 3.613 -15.369 1.00 92.44 224 LEU A O 1
ATOM 1731 N N . GLY A 1 225 ? -11.818 4.574 -14.198 1.00 91.38 225 GLY A N 1
ATOM 1732 C CA . GLY A 1 225 ? -11.480 5.960 -14.522 1.00 91.38 225 GLY A CA 1
ATOM 1733 C C . GLY A 1 225 ? -10.062 6.343 -14.089 1.00 91.38 225 GLY A C 1
ATOM 1734 O O . GLY A 1 225 ? -9.303 6.886 -14.891 1.00 91.38 225 GLY A O 1
ATOM 1735 N N . VAL A 1 226 ? -9.650 5.986 -12.868 1.00 92.31 226 VAL A N 1
ATOM 1736 C CA . VAL A 1 226 ? -8.274 6.213 -12.382 1.00 92.31 226 VAL A CA 1
ATOM 1737 C C . VAL A 1 226 ? -7.244 5.470 -13.231 1.00 92.31 226 VAL A C 1
ATOM 1739 O O . VAL A 1 226 ? -6.208 6.032 -13.603 1.00 92.31 226 VAL A O 1
ATOM 1742 N N . PHE A 1 227 ? -7.500 4.201 -13.550 1.00 92.94 227 PHE A N 1
ATOM 1743 C CA . PHE A 1 227 ? -6.587 3.409 -14.371 1.00 92.94 227 PHE A CA 1
ATOM 1744 C C . PHE A 1 227 ? -6.525 3.916 -15.815 1.00 92.94 227 PHE A C 1
ATOM 1746 O O . PHE A 1 227 ? -5.428 3.977 -16.373 1.00 92.94 227 PHE A O 1
ATOM 1753 N N . ALA A 1 228 ? -7.651 4.332 -16.395 1.00 92.50 228 ALA A N 1
ATOM 1754 C CA . ALA A 1 228 ? -7.725 4.923 -17.726 1.00 92.50 228 ALA A CA 1
ATOM 1755 C C . ALA A 1 228 ? -6.971 6.258 -17.790 1.00 92.50 228 ALA A C 1
ATOM 1757 O O . ALA A 1 228 ? -6.125 6.433 -18.664 1.00 92.50 228 ALA A O 1
ATOM 1758 N N . ALA A 1 229 ? -7.174 7.149 -16.812 1.00 91.00 229 ALA A N 1
ATOM 1759 C CA . ALA A 1 229 ? -6.415 8.393 -16.699 1.00 91.00 229 ALA A CA 1
ATOM 1760 C C . ALA A 1 229 ? -4.907 8.111 -16.621 1.00 91.00 229 ALA A C 1
ATOM 1762 O O . ALA A 1 229 ? -4.106 8.711 -17.337 1.00 91.00 229 ALA A O 1
ATOM 1763 N N . ARG A 1 230 ? -4.492 7.126 -15.814 1.00 91.00 230 ARG A N 1
ATOM 1764 C CA . ARG A 1 230 ? -3.075 6.755 -15.727 1.00 91.00 230 ARG A CA 1
ATOM 1765 C C . ARG A 1 230 ? -2.535 6.149 -17.025 1.00 91.00 230 ARG A C 1
ATOM 1767 O O . ARG A 1 230 ? -1.359 6.358 -17.341 1.00 91.00 230 ARG A O 1
ATOM 1774 N N . TYR A 1 231 ? -3.338 5.369 -17.738 1.00 92.12 231 TYR A N 1
ATOM 1775 C CA . TYR A 1 231 ? -2.955 4.798 -19.025 1.00 92.12 231 TYR A CA 1
ATOM 1776 C C . TYR A 1 231 ? -2.771 5.887 -20.081 1.00 92.12 231 TYR A C 1
ATOM 1778 O O . TYR A 1 231 ? -1.712 5.927 -20.703 1.00 92.12 231 TYR A O 1
ATOM 1786 N N . TYR A 1 232 ? -3.712 6.829 -20.178 1.00 90.88 232 TYR A N 1
ATOM 1787 C CA . TYR A 1 232 ? -3.606 7.999 -21.049 1.00 90.88 232 TYR A CA 1
ATOM 1788 C C . TYR A 1 232 ? -2.282 8.741 -20.827 1.00 90.88 232 TYR A C 1
ATOM 1790 O O . TYR A 1 232 ? -1.505 8.934 -21.758 1.00 90.88 232 TYR A O 1
ATOM 1798 N N . ILE A 1 233 ? -1.948 9.037 -19.567 1.00 89.31 233 ILE A N 1
ATOM 1799 C CA . ILE A 1 233 ? -0.674 9.683 -19.220 1.00 89.31 233 ILE A CA 1
ATOM 1800 C C . ILE A 1 233 ? 0.536 8.809 -19.571 1.00 89.31 233 ILE A C 1
ATOM 1802 O O . ILE A 1 233 ? 1.588 9.329 -19.930 1.00 89.31 233 ILE A O 1
ATOM 1806 N N . THR A 1 234 ? 0.418 7.482 -19.474 1.00 88.38 234 THR A N 1
ATOM 1807 C CA . THR A 1 234 ? 1.510 6.565 -19.834 1.00 88.38 234 THR A CA 1
ATOM 1808 C C . THR A 1 234 ? 1.799 6.609 -21.334 1.00 88.38 234 THR A C 1
ATOM 1810 O O . THR A 1 234 ? 2.967 6.729 -21.681 1.00 88.38 234 THR A O 1
ATOM 1813 N N . ILE A 1 235 ? 0.780 6.594 -22.198 1.00 89.94 235 ILE A N 1
ATOM 1814 C CA . ILE A 1 235 ? 0.971 6.718 -23.654 1.00 89.94 235 ILE A CA 1
ATOM 1815 C C . ILE A 1 235 ? 1.638 8.055 -23.997 1.00 89.94 235 ILE A C 1
ATOM 1817 O O . ILE A 1 235 ? 2.610 8.085 -24.742 1.00 89.94 235 ILE A O 1
ATOM 1821 N N . GLN A 1 236 ? 1.166 9.150 -23.394 1.00 85.62 236 GLN A N 1
ATOM 1822 C CA . GLN A 1 236 ? 1.718 10.489 -23.630 1.00 85.62 236 GLN A CA 1
ATOM 1823 C C . GLN A 1 236 ? 3.176 10.619 -23.163 1.00 85.62 236 GLN A C 1
ATOM 1825 O O . GLN A 1 236 ? 3.984 11.279 -23.804 1.00 85.62 236 GLN A O 1
ATOM 1830 N N . SER A 1 237 ? 3.527 9.986 -22.038 1.00 84.69 237 SER A N 1
ATOM 1831 C CA . SER A 1 237 ? 4.881 10.073 -21.467 1.00 84.69 237 SER A CA 1
ATOM 1832 C C . SER A 1 237 ? 5.880 9.108 -22.110 1.00 84.69 237 SER A C 1
ATOM 1834 O O . SER A 1 237 ? 7.083 9.327 -22.008 1.00 84.69 237 SER A O 1
ATOM 1836 N N . TYR A 1 238 ? 5.405 8.019 -22.720 1.00 85.06 238 TYR A N 1
ATOM 1837 C CA . TYR A 1 238 ? 6.244 6.963 -23.284 1.00 85.06 238 TYR A CA 1
ATOM 1838 C C . TYR A 1 238 ? 5.762 6.613 -24.700 1.00 85.06 238 TYR A C 1
ATOM 1840 O O . TYR A 1 238 ? 5.042 5.628 -24.865 1.00 85.06 238 TYR A O 1
ATOM 1848 N N . PRO A 1 239 ? 6.191 7.362 -25.736 1.00 80.69 239 PRO A N 1
ATOM 1849 C CA . PRO A 1 239 ? 5.737 7.157 -27.118 1.00 80.69 239 PRO A CA 1
ATOM 1850 C C . PRO A 1 239 ? 6.023 5.755 -27.679 1.00 80.69 239 PRO A C 1
ATOM 1852 O O . PRO A 1 239 ? 5.337 5.291 -28.581 1.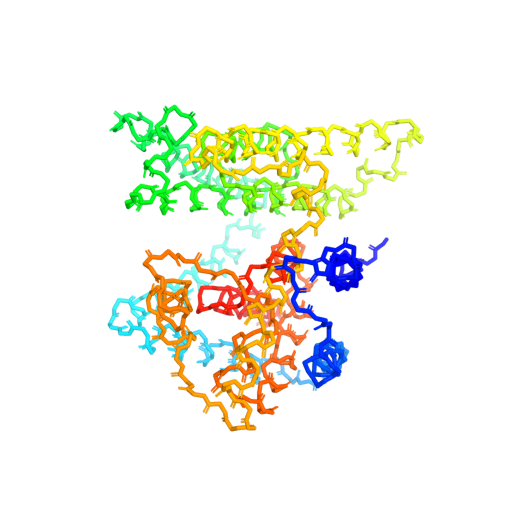00 80.69 239 PRO A O 1
ATOM 1855 N N . GLY A 1 240 ? 7.022 5.053 -27.129 1.00 84.44 240 GLY A N 1
ATOM 1856 C CA . GLY A 1 240 ? 7.334 3.664 -27.482 1.00 84.44 240 GLY A CA 1
ATOM 1857 C C . GLY A 1 240 ? 6.418 2.612 -26.841 1.00 84.44 240 GLY A C 1
ATOM 1858 O O . GLY A 1 240 ? 6.619 1.420 -27.068 1.00 84.44 240 GLY A O 1
ATOM 1859 N N . TRP A 1 241 ? 5.443 3.009 -26.015 1.00 87.56 241 TRP A N 1
ATOM 1860 C CA . TRP A 1 241 ? 4.521 2.085 -25.357 1.00 87.56 241 TRP A CA 1
ATOM 1861 C C . TRP A 1 241 ? 3.473 1.566 -26.346 1.00 87.56 241 TRP A C 1
ATOM 1863 O O . TRP A 1 241 ? 2.540 2.278 -26.706 1.00 87.56 241 TRP A O 1
ATOM 1873 N N . LYS A 1 242 ? 3.620 0.307 -26.767 1.00 88.50 242 LYS A N 1
ATOM 1874 C CA . LYS A 1 242 ? 2.758 -0.314 -27.788 1.00 88.50 242 LYS A CA 1
ATOM 1875 C C . LYS A 1 242 ? 1.578 -1.112 -27.229 1.00 88.50 242 LYS A C 1
ATOM 1877 O O . LYS A 1 242 ? 0.682 -1.453 -27.988 1.00 88.50 242 LYS A O 1
ATOM 1882 N N . LEU A 1 243 ? 1.568 -1.405 -25.926 1.00 91.38 243 LEU A N 1
ATOM 1883 C CA . LEU A 1 243 ? 0.522 -2.229 -25.317 1.00 91.38 243 LEU A CA 1
ATOM 1884 C C . LEU A 1 243 ? -0.785 -1.444 -25.151 1.00 91.38 243 LEU A C 1
ATOM 1886 O O . LEU A 1 243 ? -0.798 -0.324 -24.617 1.00 91.38 243 LEU A O 1
ATOM 1890 N N . GLY A 1 244 ? -1.896 -2.076 -25.524 1.00 93.50 244 GLY A N 1
ATOM 1891 C CA . GLY A 1 244 ? -3.256 -1.604 -25.283 1.00 93.50 244 GLY A CA 1
ATOM 1892 C C . GLY A 1 244 ? -3.574 -1.453 -23.790 1.00 93.50 244 GLY A C 1
ATOM 1893 O O . GLY A 1 244 ? -2.794 -1.839 -22.914 1.00 93.50 244 GLY A O 1
ATOM 1894 N N . PHE A 1 245 ? -4.743 -0.894 -23.462 1.00 92.62 245 PHE A N 1
ATOM 1895 C CA . PHE A 1 245 ? -5.143 -0.671 -22.066 1.00 92.62 245 PHE A CA 1
ATOM 1896 C C . PHE A 1 245 ? -5.197 -1.977 -21.258 1.00 92.62 245 PHE A C 1
ATOM 1898 O O . PHE A 1 245 ? -4.563 -2.084 -20.208 1.00 92.62 245 PHE A O 1
ATOM 1905 N N . LEU A 1 246 ? -5.920 -2.983 -21.765 1.00 93.25 246 LEU A N 1
ATOM 1906 C CA . LEU A 1 246 ? -6.074 -4.280 -21.096 1.00 93.25 246 LEU A CA 1
ATOM 1907 C C . LEU A 1 246 ? -4.751 -5.048 -21.037 1.00 93.25 246 LEU A C 1
ATOM 1909 O O . LEU A 1 246 ? -4.405 -5.598 -19.991 1.00 93.25 246 LEU A O 1
ATOM 1913 N N . GLU A 1 247 ? -3.975 -5.008 -22.118 1.00 93.50 247 GLU A N 1
ATOM 1914 C CA . GLU A 1 247 ? -2.640 -5.605 -22.162 1.00 93.50 247 GLU A CA 1
ATOM 1915 C C . GLU A 1 247 ? -1.725 -4.971 -21.116 1.00 93.50 247 GLU A C 1
ATOM 1917 O O . GLU A 1 247 ? -1.066 -5.671 -20.360 1.00 93.50 247 GLU A O 1
ATOM 1922 N N . THR A 1 248 ? -1.762 -3.644 -20.971 1.00 92.94 248 THR A N 1
ATOM 1923 C CA . THR A 1 248 ? -1.004 -2.911 -19.949 1.00 92.94 248 THR A CA 1
ATOM 1924 C C . THR A 1 248 ? -1.425 -3.287 -18.529 1.00 92.94 248 THR A C 1
ATOM 1926 O O . THR A 1 248 ? -0.581 -3.327 -17.628 1.00 92.94 248 THR A O 1
ATOM 1929 N N . LEU A 1 249 ? -2.715 -3.540 -18.292 1.00 91.81 249 LEU A N 1
ATOM 1930 C CA . LEU A 1 249 ? -3.196 -3.994 -16.986 1.00 91.81 249 LEU A CA 1
ATOM 1931 C C . LEU A 1 249 ? -2.642 -5.374 -16.634 1.00 91.81 249 LEU A C 1
ATOM 1933 O O . LEU A 1 249 ? -2.203 -5.558 -15.499 1.00 91.81 249 LEU A O 1
ATOM 1937 N N . LEU A 1 250 ? -2.624 -6.301 -17.595 1.00 94.75 250 LEU A N 1
ATOM 1938 C CA . LEU A 1 250 ? -2.124 -7.662 -17.406 1.00 94.75 250 LEU A CA 1
ATOM 1939 C C . LEU A 1 250 ? -0.591 -7.728 -17.384 1.00 94.75 250 LEU A C 1
ATOM 1941 O O . LEU A 1 250 ? -0.018 -8.426 -16.557 1.00 94.75 250 LEU A O 1
ATOM 1945 N N . TYR A 1 251 ? 0.095 -6.973 -18.239 1.00 95.19 251 TYR A N 1
ATOM 1946 C CA . TYR A 1 251 ? 1.556 -6.930 -18.347 1.00 95.19 251 TYR A CA 1
ATOM 1947 C C . TYR A 1 251 ? 2.229 -6.492 -17.036 1.00 95.19 251 TYR A C 1
ATOM 1949 O O . TYR A 1 251 ? 3.252 -7.030 -16.618 1.00 95.19 251 TYR A O 1
ATOM 1957 N N . ARG A 1 252 ? 1.633 -5.527 -16.326 1.00 93.25 252 ARG A N 1
ATOM 1958 C CA . ARG A 1 252 ? 2.252 -4.922 -15.135 1.00 93.25 252 ARG A CA 1
ATOM 1959 C C . ARG A 1 252 ? 2.479 -5.882 -13.959 1.00 93.25 252 ARG A C 1
ATOM 1961 O O . ARG A 1 252 ? 3.565 -5.804 -13.392 1.00 93.25 252 ARG A O 1
ATOM 1968 N N . PRO A 1 253 ? 1.523 -6.741 -13.554 1.00 96.50 253 PRO A N 1
ATOM 1969 C CA . PRO A 1 253 ? 1.792 -7.816 -12.604 1.00 96.50 253 PRO A CA 1
ATOM 1970 C C . PRO A 1 253 ? 3.015 -8.660 -12.977 1.00 96.50 253 PRO A C 1
ATOM 1972 O O . PRO A 1 253 ? 3.855 -8.886 -12.114 1.00 96.50 253 PRO A O 1
ATOM 1975 N N . GLY A 1 254 ? 3.168 -9.039 -14.253 1.00 97.06 254 GLY A N 1
ATOM 1976 C CA . GLY A 1 254 ? 4.318 -9.811 -14.734 1.00 97.06 254 GLY A CA 1
ATOM 1977 C C . GLY A 1 254 ? 5.649 -9.063 -14.605 1.00 97.06 254 GLY A C 1
ATOM 1978 O O . GLY A 1 254 ? 6.621 -9.625 -14.103 1.00 97.06 254 GLY A O 1
ATOM 1979 N N . VAL A 1 255 ? 5.687 -7.768 -14.950 1.00 96.12 255 VAL A N 1
ATOM 1980 C CA . VAL A 1 255 ? 6.882 -6.917 -14.757 1.00 96.12 255 VAL A CA 1
ATOM 1981 C C . VAL A 1 255 ? 7.269 -6.825 -13.286 1.00 96.12 255 VAL A C 1
ATOM 1983 O O . VAL A 1 255 ? 8.418 -7.061 -12.925 1.00 96.12 255 VAL A O 1
ATOM 1986 N N . THR A 1 256 ? 6.319 -6.476 -12.419 1.00 96.62 256 THR A N 1
ATOM 1987 C CA . THR A 1 256 ? 6.580 -6.332 -10.982 1.00 96.62 256 THR A CA 1
ATOM 1988 C C . THR A 1 256 ? 7.007 -7.666 -10.360 1.00 96.62 256 THR A C 1
ATOM 1990 O O . THR A 1 256 ? 7.874 -7.682 -9.489 1.00 96.62 256 THR A O 1
ATOM 1993 N N . TYR A 1 257 ? 6.442 -8.783 -10.819 1.00 98.06 257 TYR A N 1
ATOM 1994 C CA . TYR A 1 257 ? 6.852 -10.117 -10.390 1.00 98.06 257 TYR A CA 1
ATOM 1995 C C . TYR A 1 257 ? 8.263 -10.477 -10.879 1.00 98.06 257 TYR A C 1
ATOM 1997 O O . TYR A 1 257 ? 9.034 -11.054 -10.126 1.00 98.06 257 TYR A O 1
ATOM 2005 N N . THR A 1 258 ? 8.655 -10.043 -12.079 1.00 97.81 258 THR A N 1
ATOM 2006 C CA . THR A 1 258 ? 10.035 -10.208 -12.578 1.00 97.81 258 THR A CA 1
ATOM 2007 C C . THR A 1 258 ? 11.045 -9.433 -11.727 1.00 97.81 258 THR A C 1
ATOM 2009 O O . THR A 1 258 ? 12.129 -9.929 -11.423 1.00 97.81 258 THR A O 1
ATOM 2012 N N . VAL A 1 259 ? 10.683 -8.225 -11.274 1.00 97.94 259 VAL A N 1
ATOM 2013 C CA . VAL A 1 259 ? 11.502 -7.472 -10.307 1.00 97.94 259 VAL A CA 1
ATOM 2014 C C . VAL A 1 259 ? 11.653 -8.263 -9.006 1.00 97.94 259 VAL A C 1
ATOM 2016 O O . VAL A 1 259 ? 12.756 -8.351 -8.473 1.00 97.94 259 VAL A O 1
ATOM 2019 N N . TYR A 1 260 ? 10.566 -8.863 -8.515 1.00 98.31 260 TYR A N 1
ATOM 2020 C CA . TYR A 1 260 ? 10.597 -9.739 -7.346 1.00 98.31 260 TYR A CA 1
ATOM 2021 C C . TYR A 1 260 ? 11.541 -10.938 -7.529 1.00 98.31 260 TYR A C 1
ATOM 2023 O O . TYR A 1 260 ? 12.380 -11.167 -6.664 1.00 98.31 260 TYR A O 1
ATOM 2031 N N . GLU A 1 261 ? 11.442 -11.681 -8.631 1.00 98.44 261 GLU A N 1
ATOM 2032 C CA . GLU A 1 261 ? 12.295 -12.853 -8.878 1.00 98.44 261 GLU A CA 1
ATOM 2033 C C . GLU A 1 261 ? 13.775 -12.475 -8.852 1.00 98.44 261 GLU A C 1
ATOM 2035 O O . GLU A 1 261 ? 14.579 -13.122 -8.186 1.00 98.44 261 GLU A O 1
ATOM 2040 N N . ARG A 1 262 ? 14.132 -11.350 -9.478 1.00 97.94 262 ARG A N 1
ATOM 2041 C CA . ARG A 1 262 ? 15.516 -10.884 -9.470 1.00 97.94 262 ARG A CA 1
ATOM 2042 C C . ARG A 1 262 ? 15.984 -10.448 -8.080 1.00 97.94 262 ARG A C 1
ATOM 2044 O O . ARG A 1 262 ? 17.133 -10.681 -7.713 1.00 97.94 262 ARG A O 1
ATOM 2051 N N . LEU A 1 263 ? 15.113 -9.825 -7.287 1.00 98.19 263 LEU A N 1
ATOM 2052 C CA . LEU A 1 263 ? 15.399 -9.518 -5.884 1.00 98.19 263 LEU A CA 1
ATOM 2053 C C . LEU A 1 263 ? 15.590 -10.790 -5.048 1.00 98.19 263 LEU A C 1
ATOM 2055 O O . LEU A 1 263 ? 16.492 -10.833 -4.214 1.00 98.19 263 LEU A O 1
ATOM 2059 N N . PHE A 1 264 ? 14.786 -11.824 -5.296 1.00 98.44 264 PHE A N 1
ATOM 2060 C CA . PHE A 1 264 ? 14.930 -13.132 -4.667 1.00 98.44 264 PHE A CA 1
ATOM 2061 C C . PHE A 1 264 ? 16.287 -13.761 -5.003 1.00 98.44 264 PHE A C 1
ATOM 2063 O O . PHE A 1 264 ? 17.017 -14.128 -4.088 1.00 98.44 264 PHE A O 1
ATOM 2070 N N . GLU A 1 265 ? 16.679 -13.806 -6.279 1.00 97.75 265 GLU A N 1
ATOM 2071 C CA . GLU A 1 265 ? 17.994 -14.315 -6.704 1.00 97.75 265 GLU A CA 1
ATOM 2072 C C . GLU A 1 265 ? 19.152 -13.556 -6.047 1.00 97.75 265 GLU A C 1
ATOM 2074 O O . GLU A 1 265 ? 20.159 -14.144 -5.663 1.00 97.75 265 GLU A O 1
ATOM 2079 N N . MET A 1 266 ? 19.019 -12.234 -5.910 1.00 97.44 266 MET A N 1
ATOM 2080 C CA . MET A 1 266 ? 20.059 -11.405 -5.311 1.00 97.44 266 MET A CA 1
ATOM 2081 C C . MET A 1 266 ? 20.137 -11.528 -3.790 1.00 97.44 266 MET A C 1
ATOM 2083 O O . MET A 1 266 ? 21.224 -11.319 -3.253 1.00 97.44 266 MET A O 1
ATOM 2087 N N . GLY A 1 267 ? 19.014 -11.760 -3.107 1.00 97.06 267 GLY A N 1
ATOM 2088 C CA . GLY A 1 267 ? 18.936 -11.812 -1.648 1.00 97.06 267 GLY A CA 1
ATOM 2089 C C . GLY A 1 267 ? 19.131 -13.207 -1.069 1.00 97.06 267 GLY A C 1
ATOM 2090 O O . GLY A 1 267 ? 19.665 -13.350 0.024 1.00 97.06 267 GLY A O 1
ATOM 2091 N N . MET A 1 268 ? 18.724 -14.259 -1.770 1.00 97.50 268 MET A N 1
ATOM 2092 C CA . MET A 1 268 ? 18.760 -15.603 -1.204 1.00 97.50 268 MET A CA 1
ATOM 2093 C C . MET A 1 268 ? 20.193 -16.141 -1.037 1.00 97.50 268 MET A C 1
ATOM 2095 O O . MET A 1 268 ? 21.052 -15.880 -1.877 1.00 97.50 268 MET A O 1
ATOM 2099 N N . PRO A 1 269 ? 20.460 -16.937 0.021 1.00 96.94 269 PRO A N 1
ATOM 2100 C CA . PRO A 1 269 ? 19.523 -17.352 1.074 1.00 96.94 269 PRO A CA 1
ATOM 2101 C C . PRO A 1 269 ? 19.497 -16.447 2.322 1.00 96.94 269 PRO A C 1
ATOM 2103 O O . PRO A 1 269 ? 18.599 -16.612 3.148 1.00 96.94 269 PRO A O 1
ATOM 2106 N N . LEU A 1 270 ? 20.459 -15.530 2.487 1.00 96.25 270 LEU A N 1
ATOM 2107 C CA . LEU A 1 270 ? 20.703 -14.814 3.756 1.00 96.25 270 LEU A CA 1
ATOM 2108 C C . LEU A 1 270 ? 20.201 -13.363 3.799 1.00 96.25 270 LEU A C 1
ATOM 2110 O O . LEU A 1 270 ? 20.060 -12.801 4.880 1.00 96.25 270 LEU A O 1
ATOM 2114 N N . GLY A 1 271 ? 19.922 -12.764 2.650 1.00 96.06 271 GLY A N 1
ATOM 2115 C CA . GLY A 1 271 ? 19.496 -11.378 2.517 1.00 96.06 271 GLY A CA 1
ATOM 2116 C C . GLY A 1 271 ? 20.643 -10.366 2.393 1.00 96.06 271 GLY A C 1
ATOM 2117 O O . GLY A 1 271 ? 21.815 -10.670 2.622 1.00 96.06 271 GLY A O 1
ATOM 2118 N N . LYS A 1 272 ? 20.292 -9.138 1.998 1.00 95.38 272 LYS A N 1
ATOM 2119 C CA . LYS A 1 272 ? 21.202 -8.010 1.729 1.00 95.38 272 LYS A CA 1
ATOM 2120 C C . LYS A 1 272 ? 20.890 -6.736 2.522 1.00 95.38 272 LYS A C 1
ATOM 2122 O O . LYS A 1 272 ? 21.653 -5.783 2.412 1.00 95.38 272 LYS A O 1
ATOM 2127 N N . HIS A 1 273 ? 19.825 -6.725 3.327 1.00 91.75 273 HIS A N 1
ATOM 2128 C CA . HIS A 1 273 ? 19.477 -5.641 4.259 1.00 91.75 273 HIS A CA 1
ATOM 2129 C C . HIS A 1 273 ? 19.517 -4.220 3.652 1.00 91.75 273 HIS A C 1
ATOM 2131 O O . HIS A 1 273 ? 20.171 -3.330 4.193 1.00 91.75 273 HIS A O 1
ATOM 2137 N N . GLY A 1 274 ? 18.841 -3.988 2.523 1.00 92.25 274 GLY A N 1
ATOM 2138 C CA . GLY A 1 274 ? 18.899 -2.712 1.799 1.00 92.25 274 GLY A CA 1
ATOM 2139 C C . GLY A 1 274 ? 17.561 -1.993 1.627 1.00 92.25 274 GLY A C 1
ATOM 2140 O O . GLY A 1 274 ? 17.503 -0.774 1.770 1.00 92.25 274 GLY A O 1
ATOM 2141 N N . ILE A 1 275 ? 16.479 -2.709 1.316 1.00 95.06 275 ILE A N 1
ATOM 2142 C CA . ILE A 1 275 ? 15.215 -2.088 0.900 1.00 95.06 275 ILE A CA 1
ATOM 2143 C C . ILE A 1 275 ? 14.484 -1.479 2.098 1.00 95.06 275 ILE A C 1
ATOM 2145 O O . ILE A 1 275 ? 14.109 -0.309 2.045 1.00 95.06 275 ILE A O 1
ATOM 2149 N N . LEU A 1 276 ? 14.304 -2.235 3.182 1.00 94.00 276 LEU A N 1
ATOM 2150 C CA . LEU A 1 276 ? 13.584 -1.796 4.380 1.00 94.00 276 LEU A CA 1
ATOM 2151 C C . LEU A 1 276 ? 14.244 -0.588 5.049 1.00 94.00 276 LEU A C 1
ATOM 2153 O O . LEU A 1 276 ? 13.557 0.248 5.628 1.00 94.00 276 LEU A O 1
ATOM 2157 N N . PHE A 1 277 ? 15.567 -0.491 4.940 1.00 92.50 277 PHE A N 1
ATOM 2158 C CA . PHE A 1 277 ? 16.378 0.544 5.579 1.00 92.50 277 PHE A CA 1
ATOM 2159 C C . PHE A 1 277 ? 16.694 1.726 4.651 1.00 92.50 277 PHE A C 1
ATOM 2161 O O . PHE A 1 277 ? 17.474 2.607 5.005 1.00 92.50 277 PHE A O 1
ATOM 2168 N N . SER A 1 278 ? 16.083 1.769 3.464 1.00 92.38 278 SER A N 1
ATOM 2169 C CA . SER A 1 278 ? 16.231 2.876 2.523 1.00 92.38 278 SER A CA 1
ATOM 2170 C C . SER A 1 278 ? 15.144 3.934 2.714 1.00 92.38 278 SER A C 1
ATOM 2172 O O . SER A 1 278 ? 13.963 3.623 2.870 1.00 92.38 278 SER A O 1
ATOM 2174 N N . THR A 1 279 ? 15.526 5.210 2.627 1.00 88.62 279 THR A N 1
ATOM 2175 C CA . THR A 1 279 ? 14.589 6.347 2.619 1.00 88.62 279 THR A CA 1
ATOM 2176 C C . THR A 1 279 ? 13.849 6.501 1.283 1.00 88.62 279 THR A C 1
ATOM 2178 O O . THR A 1 279 ? 12.775 7.101 1.247 1.00 88.62 279 THR A O 1
ATOM 2181 N N . ASP A 1 280 ? 14.377 5.920 0.198 1.00 90.62 280 ASP A N 1
ATOM 2182 C CA . ASP A 1 280 ? 13.697 5.764 -1.094 1.00 90.62 280 ASP A CA 1
ATOM 2183 C C . ASP A 1 280 ? 13.785 4.299 -1.563 1.00 90.62 280 ASP A C 1
ATOM 2185 O O . ASP A 1 280 ? 14.568 3.964 -2.456 1.00 90.62 280 ASP A O 1
ATOM 2189 N N . PRO A 1 281 ? 12.978 3.395 -0.979 1.00 92.88 281 PRO A N 1
ATOM 2190 C CA . PRO A 1 281 ? 13.088 1.957 -1.219 1.00 92.88 281 PRO A CA 1
ATOM 2191 C C . PRO A 1 281 ? 12.841 1.591 -2.683 1.00 92.88 281 PRO A C 1
ATOM 2193 O O . PRO A 1 281 ? 13.482 0.697 -3.227 1.00 92.88 281 PRO A O 1
ATOM 2196 N N . LYS A 1 282 ? 11.930 2.295 -3.363 1.00 92.88 282 LYS A N 1
ATOM 2197 C CA . LYS A 1 282 ? 11.640 2.036 -4.779 1.00 92.88 282 LYS A CA 1
ATOM 2198 C C . LYS A 1 282 ? 12.757 2.558 -5.668 1.00 92.88 282 LYS A C 1
ATOM 2200 O O . LYS A 1 282 ? 13.097 1.874 -6.630 1.00 92.88 282 LYS A O 1
ATOM 2205 N N . GLY A 1 283 ? 13.304 3.738 -5.368 1.00 92.75 283 GLY A N 1
ATOM 2206 C CA . GLY A 1 283 ? 14.484 4.272 -6.048 1.00 92.75 283 GLY A CA 1
ATOM 2207 C C . GLY A 1 283 ? 15.699 3.361 -5.885 1.00 92.75 283 GLY A C 1
ATOM 2208 O O . GLY A 1 283 ? 16.352 3.050 -6.876 1.00 92.75 283 GLY A O 1
ATOM 2209 N N . TYR A 1 284 ? 15.929 2.843 -4.674 1.00 95.06 284 TYR A N 1
ATOM 2210 C CA . TYR A 1 284 ? 16.969 1.852 -4.393 1.00 95.06 284 TYR A CA 1
ATOM 2211 C C . TYR A 1 284 ? 16.771 0.573 -5.208 1.00 95.06 284 TYR A C 1
ATOM 2213 O O . TYR A 1 284 ? 17.694 0.124 -5.875 1.00 95.06 284 TYR A O 1
ATOM 2221 N N . VAL A 1 285 ? 15.558 0.011 -5.245 1.00 96.50 285 VAL A N 1
ATOM 2222 C CA . VAL A 1 285 ? 15.307 -1.146 -6.116 1.00 96.50 285 VAL A CA 1
ATOM 2223 C C . VAL A 1 285 ? 15.552 -0.781 -7.574 1.00 96.50 285 VAL A C 1
ATOM 2225 O O . VAL A 1 285 ? 16.208 -1.543 -8.260 1.00 96.50 285 VAL A O 1
ATOM 2228 N N . GLY A 1 286 ? 15.118 0.387 -8.051 1.00 94.00 286 GLY A N 1
ATOM 2229 C CA . GLY A 1 286 ? 15.412 0.850 -9.411 1.00 94.00 286 GLY A CA 1
ATOM 2230 C C . GLY A 1 286 ? 16.909 0.884 -9.741 1.00 94.00 286 GLY A C 1
ATOM 2231 O O . GLY A 1 286 ? 17.310 0.437 -10.821 1.00 94.00 286 GLY A O 1
ATOM 2232 N N . SER A 1 287 ? 17.745 1.340 -8.805 1.00 94.94 287 SER A N 1
ATOM 2233 C CA . SER A 1 287 ? 19.195 1.429 -9.006 1.00 94.94 287 SER A CA 1
ATOM 2234 C C . SER A 1 287 ? 19.871 0.058 -9.086 1.00 94.94 287 SER A C 1
ATOM 2236 O O . SER A 1 287 ? 20.816 -0.089 -9.859 1.00 94.94 287 SER A O 1
ATOM 2238 N N . LEU A 1 288 ? 19.334 -0.975 -8.417 1.00 95.00 288 LEU A N 1
ATOM 2239 C CA . LEU A 1 288 ? 19.792 -2.366 -8.578 1.00 95.00 288 LEU A CA 1
ATOM 2240 C C . LEU A 1 288 ? 19.617 -2.892 -10.014 1.00 95.00 288 LEU A C 1
ATOM 2242 O O . LEU A 1 288 ? 20.322 -3.812 -10.421 1.00 95.00 288 LEU A O 1
ATOM 2246 N N . PHE A 1 289 ? 18.710 -2.297 -10.796 1.00 93.19 289 PHE A N 1
ATOM 2247 C CA . PHE A 1 289 ? 18.500 -2.601 -12.218 1.00 93.19 289 PHE A CA 1
ATOM 2248 C C . PHE A 1 289 ? 19.135 -1.545 -13.141 1.00 93.19 289 PHE A C 1
ATOM 2250 O O . PHE A 1 289 ? 18.814 -1.489 -14.330 1.00 93.19 289 PHE A O 1
ATOM 2257 N N . GLY A 1 290 ? 20.005 -0.676 -12.612 1.00 92.31 290 GLY A N 1
ATOM 2258 C CA . GLY A 1 290 ? 20.679 0.376 -13.376 1.00 92.31 290 GLY A CA 1
ATOM 2259 C C . GLY A 1 290 ? 19.744 1.491 -13.851 1.00 92.31 290 GLY A C 1
ATOM 2260 O O . GLY A 1 290 ? 19.970 2.082 -14.908 1.00 92.31 290 GLY A O 1
ATOM 2261 N N . ARG A 1 291 ? 18.652 1.762 -13.123 1.00 88.44 291 ARG A N 1
ATOM 2262 C CA . ARG A 1 291 ? 17.650 2.771 -13.493 1.00 88.44 291 ARG A CA 1
ATOM 2263 C C . ARG A 1 291 ? 17.508 3.854 -12.428 1.00 88.44 291 ARG A C 1
ATOM 2265 O O . ARG A 1 291 ? 17.452 3.573 -11.240 1.00 88.44 291 ARG A O 1
ATOM 2272 N N . ASN A 1 292 ? 17.299 5.090 -12.881 1.00 83.94 292 ASN A N 1
ATOM 2273 C CA . ASN A 1 292 ? 17.019 6.248 -12.019 1.00 83.94 292 ASN A CA 1
ATOM 2274 C C . ASN A 1 292 ? 15.515 6.429 -11.729 1.00 83.94 292 ASN A C 1
ATOM 2276 O O . ASN A 1 292 ? 15.057 7.530 -11.434 1.00 83.94 292 ASN A O 1
ATOM 2280 N N . VAL A 1 293 ? 14.717 5.366 -11.875 1.00 83.56 293 VAL A N 1
ATOM 2281 C CA . VAL A 1 293 ? 13.266 5.392 -11.650 1.00 83.56 293 VAL A CA 1
ATOM 2282 C C . VAL A 1 293 ? 12.870 4.296 -10.676 1.00 83.56 293 VAL A C 1
ATOM 2284 O O . VAL A 1 293 ? 13.411 3.196 -10.716 1.00 83.56 293 VAL A O 1
ATOM 2287 N N . GLY A 1 294 ? 11.901 4.589 -9.810 1.00 87.62 294 GLY A N 1
ATOM 2288 C CA . GLY A 1 294 ? 11.513 3.658 -8.759 1.00 87.62 294 GLY A CA 1
ATOM 2289 C C . GLY A 1 294 ? 10.751 2.436 -9.274 1.00 87.62 294 GLY A C 1
ATOM 2290 O O . GLY A 1 294 ? 9.776 2.579 -10.020 1.00 87.62 294 GLY A O 1
ATOM 2291 N N . TYR A 1 295 ? 11.148 1.244 -8.830 1.00 92.12 295 TYR A N 1
ATOM 2292 C CA . TYR A 1 295 ? 10.502 -0.028 -9.166 1.00 92.12 295 TYR A CA 1
ATOM 2293 C C . TYR A 1 295 ? 9.684 -0.578 -7.993 1.00 92.12 295 TYR A C 1
ATOM 2295 O O . TYR A 1 295 ? 10.050 -0.453 -6.829 1.00 92.12 295 TYR A O 1
ATOM 2303 N N . THR A 1 296 ? 8.531 -1.167 -8.312 1.00 94.12 296 THR A N 1
ATOM 2304 C CA . THR A 1 296 ? 7.712 -1.950 -7.369 1.00 94.12 296 THR A CA 1
ATOM 2305 C C . THR A 1 296 ? 8.159 -3.403 -7.389 1.00 94.12 296 THR A C 1
ATOM 2307 O O . THR A 1 296 ? 8.553 -3.874 -8.454 1.00 94.12 296 THR A O 1
ATOM 2310 N N . TYR A 1 297 ? 8.012 -4.122 -6.278 1.00 95.88 297 TYR A N 1
ATOM 2311 C CA . TYR A 1 297 ? 8.665 -5.427 -6.103 1.00 95.88 297 TYR A CA 1
ATOM 2312 C C . TYR A 1 297 ? 7.822 -6.495 -5.393 1.00 95.88 297 TYR A C 1
ATOM 2314 O O . TYR A 1 297 ? 8.357 -7.500 -4.939 1.00 95.88 297 TYR A O 1
ATOM 2322 N N . THR A 1 298 ? 6.501 -6.321 -5.328 1.00 97.19 298 THR A N 1
ATOM 2323 C CA . THR A 1 298 ? 5.561 -7.208 -4.614 1.00 97.19 298 THR A CA 1
ATOM 2324 C C . THR A 1 298 ? 5.797 -7.337 -3.105 1.00 97.19 298 THR A C 1
ATOM 2326 O O . THR A 1 298 ? 6.893 -7.088 -2.605 1.00 97.19 298 THR A O 1
ATOM 2329 N N . ILE A 1 299 ? 4.776 -7.782 -2.365 1.00 97.88 299 ILE A N 1
ATOM 2330 C CA . ILE A 1 299 ? 4.865 -8.033 -0.912 1.00 97.88 299 ILE A CA 1
ATOM 2331 C C . ILE A 1 299 ? 5.977 -9.031 -0.537 1.00 97.88 299 ILE A C 1
ATOM 2333 O O . ILE A 1 299 ? 6.438 -9.032 0.595 1.00 97.88 299 ILE A O 1
ATOM 2337 N N . PHE A 1 300 ? 6.432 -9.856 -1.482 1.00 97.62 300 PHE A N 1
ATOM 2338 C CA . PHE A 1 300 ? 7.458 -10.875 -1.258 1.00 97.62 300 PHE A CA 1
ATOM 2339 C C . PHE A 1 300 ? 8.885 -10.350 -1.465 1.00 97.62 300 PHE A C 1
ATOM 2341 O O . PHE A 1 300 ? 9.830 -10.939 -0.946 1.00 97.62 300 PHE A O 1
ATOM 2348 N N . GLY A 1 301 ? 9.057 -9.264 -2.230 1.00 97.56 301 GLY A N 1
ATOM 2349 C CA . GLY A 1 301 ? 10.374 -8.841 -2.707 1.00 97.56 301 GLY A CA 1
ATOM 2350 C C . GLY A 1 301 ? 11.281 -8.273 -1.639 1.00 97.56 301 GLY A C 1
ATOM 2351 O O . GLY A 1 301 ? 12.431 -8.693 -1.562 1.00 97.56 301 GLY A O 1
ATOM 2352 N N . GLN A 1 302 ? 10.778 -7.371 -0.796 1.00 97.94 302 GLN A N 1
ATOM 2353 C CA . GLN A 1 302 ? 11.594 -6.818 0.284 1.00 97.94 302 GLN A CA 1
ATOM 2354 C C . GLN A 1 302 ? 12.005 -7.894 1.303 1.00 97.94 302 GLN A C 1
ATOM 2356 O O . GLN A 1 302 ? 13.205 -8.004 1.543 1.00 97.94 302 GLN A O 1
ATOM 2361 N N . PRO A 1 303 ? 11.105 -8.756 1.817 1.00 98.19 303 PRO A N 1
ATOM 2362 C CA . PRO A 1 303 ? 11.504 -9.804 2.757 1.00 98.19 303 PRO A CA 1
ATOM 2363 C C . PRO A 1 303 ? 12.517 -10.794 2.168 1.00 98.19 303 PRO A C 1
ATOM 2365 O O . PRO A 1 303 ? 13.475 -11.168 2.845 1.00 98.19 303 PRO A O 1
ATOM 2368 N N . ALA A 1 304 ? 12.345 -11.187 0.899 1.00 98.06 304 ALA A N 1
ATOM 2369 C CA . ALA A 1 304 ? 13.284 -12.074 0.214 1.00 98.06 304 ALA A CA 1
ATOM 2370 C C . ALA A 1 304 ? 14.650 -11.408 -0.009 1.00 98.06 304 ALA A C 1
ATOM 2372 O O . ALA A 1 304 ? 15.685 -12.031 0.210 1.00 98.06 304 ALA A O 1
ATOM 2373 N N . TYR A 1 305 ? 14.666 -10.142 -0.428 1.00 98.31 305 TYR A N 1
ATOM 2374 C CA . TYR A 1 305 ? 15.911 -9.425 -0.677 1.00 98.31 305 TYR A CA 1
ATOM 2375 C C . TYR A 1 305 ? 16.659 -9.096 0.612 1.00 98.31 305 TYR A C 1
ATOM 2377 O O . TYR A 1 305 ? 17.867 -9.292 0.680 1.00 98.31 305 TYR A O 1
ATOM 2385 N N . ASP A 1 306 ? 15.965 -8.588 1.630 1.00 97.88 306 ASP A N 1
ATOM 2386 C CA . ASP A 1 306 ? 16.609 -8.088 2.841 1.00 97.88 306 ASP A CA 1
ATOM 2387 C C . ASP A 1 306 ? 17.017 -9.200 3.789 1.00 97.88 306 ASP A C 1
ATOM 2389 O O . ASP A 1 306 ? 18.085 -9.095 4.382 1.00 97.88 306 ASP A O 1
ATOM 2393 N N . PHE A 1 307 ? 16.203 -10.253 3.895 1.00 98.06 307 PHE A N 1
ATOM 2394 C CA . PHE A 1 307 ? 16.343 -11.284 4.923 1.00 98.06 307 PHE A CA 1
ATOM 2395 C C . PHE A 1 307 ? 16.415 -12.712 4.361 1.00 98.06 307 PHE A C 1
ATOM 2397 O O . PHE A 1 307 ? 16.548 -13.667 5.129 1.00 98.06 307 PHE A O 1
ATOM 2404 N N . GLY A 1 308 ? 16.289 -12.899 3.042 1.00 97.88 308 GLY A N 1
ATOM 2405 C CA . GLY A 1 308 ? 16.298 -14.222 2.420 1.00 97.88 308 GLY A CA 1
ATOM 2406 C C . GLY A 1 308 ? 15.234 -15.147 3.019 1.00 97.88 308 GLY A C 1
ATOM 2407 O O . GLY A 1 308 ? 14.045 -14.810 3.084 1.00 97.88 308 GLY A O 1
ATOM 2408 N N . ILE A 1 309 ? 15.662 -16.313 3.512 1.00 97.81 309 ILE A N 1
ATOM 2409 C CA . ILE A 1 309 ? 14.780 -17.285 4.182 1.00 97.81 309 ILE A CA 1
ATOM 2410 C C . ILE A 1 309 ? 14.186 -16.705 5.475 1.00 97.81 309 ILE A C 1
ATOM 2412 O O . ILE A 1 309 ? 13.025 -16.974 5.793 1.00 97.81 309 ILE A O 1
ATOM 2416 N N . LEU A 1 310 ? 14.933 -15.864 6.201 1.00 97.94 310 LEU A N 1
ATOM 2417 C CA . LEU A 1 310 ? 14.450 -15.238 7.437 1.00 97.94 310 LEU A CA 1
ATOM 2418 C C . LEU A 1 310 ? 13.316 -14.234 7.181 1.00 97.94 310 LEU A C 1
ATOM 2420 O O . LEU A 1 310 ? 12.565 -13.930 8.106 1.00 97.94 310 LEU A O 1
ATOM 2424 N N . GLY A 1 311 ? 13.093 -13.809 5.931 1.00 97.62 311 GLY A N 1
ATOM 2425 C CA . GLY A 1 311 ? 11.926 -13.008 5.544 1.00 97.62 311 GLY A CA 1
ATOM 2426 C C . GLY A 1 311 ? 10.583 -13.697 5.833 1.00 97.62 311 GLY A C 1
ATOM 2427 O O . GLY A 1 311 ? 9.563 -13.031 6.006 1.00 97.62 311 GLY A O 1
ATOM 2428 N N . LEU A 1 312 ? 10.565 -15.025 6.002 1.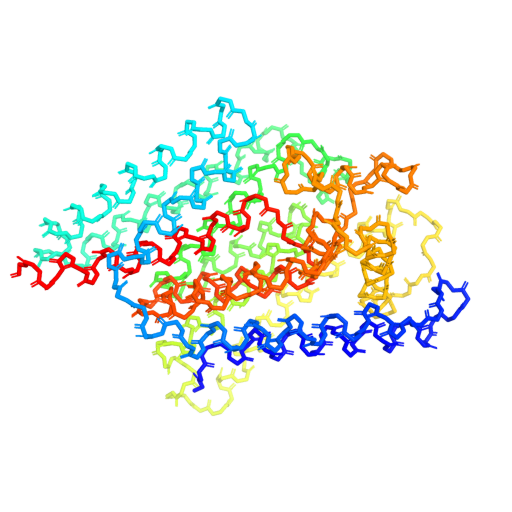00 98.25 312 LEU A N 1
ATOM 2429 C CA . LEU A 1 312 ? 9.380 -15.758 6.462 1.00 98.25 312 LEU A CA 1
ATOM 2430 C C . LEU A 1 312 ? 8.978 -15.407 7.910 1.00 98.25 312 LEU A C 1
ATOM 2432 O O . LEU A 1 312 ? 7.809 -15.535 8.275 1.00 98.25 312 LEU A O 1
ATOM 2436 N N . ILE A 1 313 ? 9.906 -14.918 8.738 1.00 97.44 313 ILE A N 1
ATOM 2437 C CA . ILE A 1 313 ? 9.588 -14.392 10.076 1.00 97.44 313 ILE A CA 1
ATOM 2438 C C . ILE A 1 313 ? 8.785 -13.093 9.950 1.00 97.44 313 ILE A C 1
ATOM 2440 O O . ILE A 1 313 ? 7.812 -12.894 10.682 1.00 97.44 313 ILE A O 1
ATOM 2444 N N . GLU A 1 314 ? 9.123 -12.243 8.980 1.00 97.62 314 GLU A N 1
ATOM 2445 C CA . GLU A 1 314 ? 8.346 -11.039 8.681 1.00 97.62 314 GLU A CA 1
ATOM 2446 C C . GLU A 1 314 ? 6.930 -11.398 8.198 1.00 97.62 314 GLU A C 1
ATOM 2448 O O . GLU A 1 314 ? 5.949 -10.790 8.629 1.00 97.62 314 GLU A O 1
ATOM 2453 N N . ALA A 1 315 ? 6.785 -12.467 7.407 1.00 98.12 315 ALA A N 1
ATOM 2454 C CA . ALA A 1 315 ? 5.478 -13.000 7.021 1.00 98.12 315 ALA A CA 1
ATOM 2455 C C . ALA A 1 315 ? 4.618 -13.380 8.243 1.00 98.12 315 ALA A C 1
ATOM 2457 O O . ALA A 1 315 ? 3.442 -13.009 8.324 1.00 98.12 315 ALA A O 1
ATOM 2458 N N . LEU A 1 316 ? 5.203 -14.075 9.230 1.00 97.81 316 LEU A N 1
ATOM 2459 C CA . LEU A 1 316 ? 4.522 -14.403 10.491 1.00 97.81 316 LEU A CA 1
ATOM 2460 C C . LEU A 1 316 ? 4.087 -13.137 11.227 1.00 97.81 316 LEU A C 1
ATOM 2462 O O . LEU A 1 316 ? 2.944 -13.058 11.688 1.00 97.81 316 LEU A O 1
ATOM 2466 N N . PHE A 1 317 ? 4.978 -12.147 11.311 1.00 97.81 317 PHE A N 1
ATOM 2467 C CA . PHE A 1 317 ? 4.690 -10.854 11.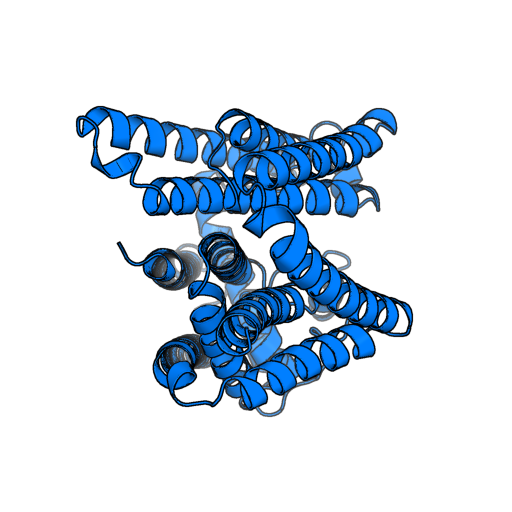919 1.00 97.81 317 PHE A CA 1
ATOM 2468 C C . PHE A 1 317 ? 3.499 -10.161 11.247 1.00 97.81 317 PHE A C 1
ATOM 2470 O O . PHE A 1 317 ? 2.546 -9.801 11.938 1.00 97.81 317 PHE A O 1
ATOM 2477 N N . LEU A 1 318 ? 3.493 -10.037 9.916 1.00 98.19 318 LEU A N 1
ATOM 2478 C CA . LEU A 1 318 ? 2.394 -9.417 9.166 1.00 98.19 318 LEU A CA 1
ATOM 2479 C C . LEU A 1 318 ? 1.068 -10.148 9.386 1.00 98.19 318 LEU A C 1
ATOM 2481 O O . LEU A 1 318 ? 0.026 -9.512 9.555 1.00 98.19 318 LEU A O 1
ATOM 2485 N N . GLY A 1 319 ? 1.102 -11.482 9.440 1.00 97.75 319 GLY A N 1
ATOM 2486 C CA . GLY A 1 319 ? -0.055 -12.302 9.781 1.00 97.75 319 GLY A CA 1
ATOM 2487 C C . GLY A 1 319 ? -0.624 -11.972 11.163 1.00 97.75 319 GLY A C 1
ATOM 2488 O O . GLY A 1 319 ? -1.831 -11.744 11.302 1.00 97.75 319 GLY A O 1
ATOM 2489 N N . MET A 1 320 ? 0.238 -11.914 12.182 1.00 97.69 320 MET A N 1
ATOM 2490 C CA . MET A 1 320 ? -0.148 -11.557 13.554 1.00 97.69 320 MET A CA 1
ATOM 2491 C C . MET A 1 320 ? -0.677 -10.122 13.642 1.00 97.69 320 MET A C 1
ATOM 2493 O O . MET A 1 320 ? -1.757 -9.906 14.197 1.00 97.69 320 MET A O 1
ATOM 2497 N N . ALA A 1 321 ? 0.025 -9.166 13.031 1.00 97.69 321 ALA A N 1
ATOM 2498 C CA . ALA A 1 321 ? -0.358 -7.759 13.004 1.00 97.69 321 ALA A CA 1
ATOM 2499 C C . ALA A 1 321 ? -1.728 -7.569 12.340 1.00 97.69 321 ALA A C 1
ATOM 2501 O O . ALA A 1 321 ? -2.600 -6.902 12.895 1.00 97.69 321 ALA A O 1
ATOM 2502 N N . LEU A 1 322 ? -1.972 -8.227 11.201 1.00 97.50 322 LEU A N 1
ATOM 2503 C CA . LEU A 1 322 ? -3.275 -8.221 10.539 1.00 97.50 322 LEU A CA 1
ATOM 2504 C C . LEU A 1 322 ? -4.371 -8.775 11.459 1.00 97.50 322 LEU A C 1
ATOM 2506 O O . LEU A 1 322 ? -5.437 -8.176 11.584 1.00 97.50 322 LEU A O 1
ATOM 2510 N N . ARG A 1 323 ? -4.115 -9.904 12.129 1.00 96.38 323 ARG A N 1
ATOM 2511 C CA . ARG A 1 323 ? -5.079 -10.533 13.041 1.00 96.38 323 ARG A CA 1
ATOM 2512 C C . ARG A 1 323 ? -5.455 -9.630 14.210 1.00 96.38 323 ARG A C 1
ATOM 2514 O O . ARG A 1 323 ? -6.618 -9.619 14.616 1.00 96.38 323 ARG A O 1
ATOM 2521 N N . ASP A 1 324 ? -4.479 -8.936 14.779 1.00 96.50 324 ASP A N 1
ATOM 2522 C CA . ASP A 1 324 ? -4.696 -8.055 15.919 1.00 96.50 324 ASP A CA 1
ATOM 2523 C C . ASP A 1 324 ? -5.324 -6.725 15.498 1.00 96.50 324 ASP A C 1
ATOM 2525 O O . ASP A 1 324 ? -6.255 -6.271 16.161 1.00 96.50 324 ASP A O 1
ATOM 2529 N N . ALA A 1 325 ? -4.942 -6.167 14.347 1.00 96.19 325 ALA A N 1
ATOM 2530 C CA . ALA A 1 325 ? -5.600 -4.996 13.771 1.00 96.19 325 ALA A CA 1
ATOM 2531 C C . ALA A 1 325 ? -7.085 -5.254 13.451 1.00 96.19 325 ALA A C 1
ATOM 2533 O O . ALA A 1 325 ? -7.904 -4.337 13.523 1.00 96.19 325 ALA A O 1
ATOM 2534 N N . GLU A 1 326 ? -7.468 -6.498 13.143 1.00 95.00 326 GLU A N 1
ATOM 2535 C CA . GLU A 1 326 ? -8.864 -6.893 12.916 1.00 95.00 326 GLU A CA 1
ATOM 2536 C C . GLU A 1 326 ? -9.761 -6.840 14.165 1.00 95.00 326 GLU A C 1
ATOM 2538 O O . GLU A 1 326 ? -10.985 -6.926 14.024 1.00 95.00 326 GLU A O 1
ATOM 2543 N N . ARG A 1 327 ? -9.207 -6.701 15.381 1.00 91.81 327 ARG A N 1
ATOM 2544 C CA . ARG A 1 327 ? -10.017 -6.629 16.612 1.00 91.81 327 ARG A CA 1
ATOM 2545 C C . ARG A 1 327 ? -10.898 -5.377 16.638 1.00 91.81 327 ARG A C 1
ATOM 2547 O O . ARG A 1 327 ? -12.018 -5.428 17.147 1.00 91.81 327 ARG A O 1
ATOM 2554 N N . ARG A 1 328 ? -10.450 -4.271 16.027 1.00 89.88 328 ARG A N 1
ATOM 2555 C CA . ARG A 1 328 ? -11.222 -3.024 15.913 1.00 89.88 328 ARG A CA 1
ATOM 2556 C C . ARG A 1 328 ? -11.647 -2.734 14.476 1.00 89.88 328 ARG A C 1
ATOM 2558 O O . ARG A 1 328 ? -10.934 -2.952 13.504 1.00 89.88 328 ARG A O 1
ATOM 2565 N N . LYS A 1 329 ? -12.857 -2.185 14.339 1.00 91.12 329 LYS A N 1
ATOM 2566 C CA . LYS A 1 329 ? -13.491 -1.952 13.034 1.00 91.12 329 LYS A CA 1
ATOM 2567 C C . LYS A 1 329 ? -12.685 -1.022 12.098 1.00 91.12 329 LYS A C 1
ATOM 2569 O O . LYS A 1 329 ? -12.515 -1.408 10.941 1.00 91.12 329 LYS A O 1
ATOM 2574 N N . PRO A 1 330 ? -12.207 0.166 12.525 1.00 91.38 330 PRO A N 1
ATOM 2575 C CA . PRO A 1 330 ? -11.450 1.058 11.638 1.00 91.38 330 PRO A CA 1
ATOM 2576 C C . PRO A 1 330 ? -10.080 0.490 11.245 1.00 91.38 330 PRO A C 1
ATOM 2578 O O . PRO A 1 330 ? -9.745 0.461 10.063 1.00 91.38 330 PRO A O 1
ATOM 2581 N N . THR A 1 331 ? -9.328 -0.043 12.213 1.00 93.94 331 THR A N 1
ATOM 2582 C CA . THR A 1 331 ? -8.005 -0.648 11.983 1.00 93.94 331 THR A CA 1
ATOM 2583 C C . THR A 1 331 ? -8.088 -1.881 11.090 1.00 93.94 331 THR A C 1
ATOM 2585 O O . THR A 1 331 ? -7.216 -2.058 10.250 1.00 93.94 331 THR A O 1
ATOM 2588 N N . ALA A 1 332 ? -9.163 -2.676 11.167 1.00 95.94 332 ALA A N 1
ATOM 2589 C CA . ALA A 1 332 ? -9.388 -3.795 10.252 1.00 95.94 332 ALA A CA 1
ATOM 2590 C C . ALA A 1 332 ? -9.456 -3.339 8.785 1.00 95.94 332 ALA A C 1
ATOM 2592 O O . ALA A 1 332 ? -8.834 -3.942 7.914 1.00 95.94 332 ALA A O 1
ATOM 2593 N N . VAL A 1 333 ? -10.206 -2.263 8.504 1.00 96.56 333 VAL A N 1
ATOM 2594 C CA . VAL A 1 333 ? -10.331 -1.715 7.143 1.00 96.56 333 VAL A CA 1
ATOM 2595 C C . VAL A 1 333 ? -8.979 -1.194 6.658 1.00 96.56 333 VAL A C 1
ATOM 2597 O O . VAL A 1 333 ? -8.591 -1.488 5.528 1.00 96.56 333 VAL A O 1
ATOM 2600 N N . LEU A 1 334 ? -8.248 -0.472 7.511 1.00 96.94 334 LEU A N 1
ATOM 2601 C CA . LEU A 1 334 ? -6.929 0.068 7.176 1.00 96.94 334 LEU A CA 1
ATOM 2602 C C . LEU A 1 334 ? -5.906 -1.035 6.907 1.00 96.94 334 LEU A C 1
ATOM 2604 O O . LEU A 1 334 ? -5.310 -1.056 5.834 1.00 96.94 334 LEU A O 1
ATOM 2608 N N . ALA A 1 335 ? -5.768 -1.984 7.832 1.00 97.44 335 ALA A N 1
ATOM 2609 C CA . ALA A 1 335 ? -4.809 -3.077 7.739 1.00 97.44 335 ALA A CA 1
ATOM 2610 C C . ALA A 1 335 ? -5.039 -3.934 6.490 1.00 97.44 335 ALA A C 1
ATOM 2612 O O . ALA A 1 335 ? -4.099 -4.226 5.762 1.00 97.44 335 ALA A O 1
ATOM 2613 N N . ILE A 1 336 ? -6.290 -4.286 6.179 1.00 97.56 336 ILE A N 1
ATOM 2614 C CA . ILE A 1 336 ? -6.597 -5.096 4.990 1.00 97.56 336 ILE A CA 1
ATOM 2615 C C . ILE A 1 336 ? -6.360 -4.301 3.708 1.00 97.56 336 ILE A C 1
ATOM 2617 O O . ILE A 1 336 ? -5.843 -4.856 2.740 1.00 97.56 336 ILE A O 1
ATOM 2621 N N . THR A 1 337 ? -6.697 -3.009 3.696 1.00 97.56 337 THR A N 1
ATOM 2622 C CA . THR A 1 337 ? -6.401 -2.138 2.552 1.00 97.56 337 THR A CA 1
ATOM 2623 C C . THR A 1 337 ? -4.895 -2.086 2.311 1.00 97.56 337 THR A C 1
ATOM 2625 O O . THR A 1 337 ? -4.450 -2.365 1.204 1.00 97.56 337 THR A O 1
ATOM 2628 N N . PHE A 1 338 ? -4.100 -1.817 3.349 1.00 97.12 338 PHE A N 1
ATOM 2629 C CA . PHE A 1 338 ? -2.645 -1.699 3.247 1.00 97.12 338 PHE A CA 1
ATOM 2630 C C . PHE A 1 338 ? -1.998 -3.029 2.856 1.00 97.12 338 PHE A C 1
ATOM 2632 O O . PHE A 1 338 ? -1.240 -3.057 1.893 1.00 97.12 338 PHE A O 1
ATOM 2639 N N . MET A 1 339 ? -2.379 -4.142 3.489 1.00 97.12 339 MET A N 1
ATOM 2640 C CA . MET A 1 339 ? -1.926 -5.483 3.094 1.00 97.12 339 MET A CA 1
ATOM 2641 C C . MET A 1 339 ? -2.246 -5.791 1.628 1.00 97.12 339 MET A C 1
ATOM 2643 O O . MET A 1 339 ? -1.423 -6.362 0.919 1.00 97.12 339 MET A O 1
ATOM 2647 N N . THR A 1 340 ? -3.420 -5.380 1.139 1.00 97.06 340 THR A N 1
ATOM 2648 C CA . THR A 1 340 ? -3.797 -5.578 -0.269 1.00 97.06 340 THR A CA 1
ATOM 2649 C C . THR A 1 340 ? -2.961 -4.715 -1.215 1.00 97.06 340 THR A C 1
ATOM 2651 O O . THR A 1 340 ? -2.614 -5.163 -2.303 1.00 97.06 340 THR A O 1
ATOM 2654 N N . LEU A 1 341 ? -2.600 -3.493 -0.814 1.00 95.94 341 LEU A N 1
ATOM 2655 C CA . LEU A 1 341 ? -1.718 -2.619 -1.592 1.00 95.94 341 LEU A CA 1
ATOM 2656 C C . LEU A 1 341 ? -0.271 -3.116 -1.620 1.00 95.94 341 LEU A C 1
ATOM 2658 O O . LEU A 1 341 ? 0.391 -2.972 -2.646 1.00 95.94 341 LEU A O 1
ATOM 2662 N N . MET A 1 342 ? 0.215 -3.712 -0.529 1.00 96.94 342 MET A N 1
ATOM 2663 C CA . MET A 1 342 ? 1.565 -4.275 -0.470 1.00 96.94 342 MET A CA 1
ATOM 2664 C C . MET A 1 342 ? 1.754 -5.387 -1.505 1.00 96.94 342 MET A C 1
ATOM 2666 O O . MET A 1 342 ? 2.846 -5.503 -2.049 1.00 96.94 342 MET A O 1
ATOM 2670 N N . VAL A 1 343 ? 0.705 -6.153 -1.846 1.00 97.06 343 VAL A N 1
ATOM 2671 C CA . VAL A 1 343 ? 0.778 -7.248 -2.835 1.00 97.06 343 VAL A CA 1
ATOM 2672 C C . VAL A 1 343 ? 1.423 -6.793 -4.154 1.00 97.06 343 VAL A C 1
ATOM 2674 O O . VAL A 1 343 ? 2.435 -7.383 -4.520 1.00 97.06 343 VAL A O 1
ATOM 2677 N N . PRO A 1 344 ? 0.925 -5.752 -4.855 1.00 95.00 344 PRO A N 1
ATOM 2678 C CA . PRO A 1 344 ? 1.566 -5.239 -6.065 1.00 95.00 344 PRO A CA 1
ATOM 2679 C C . PRO A 1 344 ? 2.665 -4.193 -5.827 1.00 95.00 344 PRO A C 1
ATOM 2681 O O . PRO A 1 344 ? 3.422 -3.906 -6.750 1.00 95.00 344 PRO A O 1
ATOM 2684 N N . ILE A 1 345 ? 2.730 -3.538 -4.664 1.00 94.19 345 ILE A N 1
ATOM 2685 C CA . ILE A 1 345 ? 3.646 -2.398 -4.460 1.00 94.19 345 ILE A CA 1
ATOM 2686 C C . ILE A 1 345 ? 4.970 -2.829 -3.828 1.00 94.19 345 ILE A C 1
ATOM 2688 O O . ILE A 1 345 ? 6.015 -2.313 -4.231 1.00 94.19 345 ILE A O 1
ATOM 2692 N N . GLY A 1 346 ? 4.914 -3.762 -2.885 1.00 95.75 346 GLY A N 1
ATOM 2693 C CA . GLY A 1 346 ? 6.000 -4.087 -1.974 1.00 95.75 346 GLY A CA 1
ATOM 2694 C C . GLY A 1 346 ? 5.801 -3.577 -0.556 1.00 95.75 346 GLY A C 1
ATOM 2695 O O . GLY A 1 346 ? 4.926 -2.748 -0.298 1.00 95.75 346 GLY A O 1
ATOM 2696 N N . ILE A 1 347 ? 6.604 -4.133 0.350 1.00 95.44 347 ILE A N 1
ATOM 2697 C CA . ILE A 1 347 ? 6.725 -3.703 1.742 1.00 95.44 347 ILE A CA 1
ATOM 2698 C C . ILE A 1 347 ? 7.903 -2.742 1.842 1.00 95.44 347 ILE A C 1
ATOM 2700 O O . ILE A 1 347 ? 8.991 -3.032 1.357 1.00 95.44 347 ILE A O 1
ATOM 2704 N N . ASP A 1 348 ? 7.675 -1.614 2.497 1.00 93.44 348 ASP A N 1
ATOM 2705 C CA . ASP A 1 348 ? 8.708 -0.681 2.919 1.00 93.44 348 ASP A CA 1
ATOM 2706 C C . ASP A 1 348 ? 8.523 -0.340 4.403 1.00 93.44 348 ASP A C 1
ATOM 2708 O O . ASP A 1 348 ? 7.563 -0.782 5.046 1.00 93.44 348 ASP A O 1
ATOM 2712 N N . ALA A 1 349 ? 9.433 0.471 4.947 1.00 93.62 349 ALA A N 1
ATOM 2713 C CA . ALA A 1 349 ? 9.368 0.915 6.333 1.00 93.62 349 ALA A CA 1
ATOM 2714 C C . ALA A 1 349 ? 8.021 1.565 6.683 1.00 93.62 349 ALA A C 1
ATOM 2716 O O . ALA A 1 349 ? 7.466 1.301 7.746 1.00 93.62 349 ALA A O 1
ATOM 2717 N N . PHE A 1 350 ? 7.444 2.360 5.774 1.00 91.94 350 PHE A N 1
ATOM 2718 C CA . PHE A 1 350 ? 6.143 2.986 5.999 1.00 91.94 350 PHE A CA 1
ATOM 2719 C C . PHE A 1 350 ? 5.036 1.937 6.147 1.00 91.94 350 PHE A C 1
ATOM 2721 O O . PHE A 1 350 ? 4.270 1.978 7.111 1.00 91.94 350 PHE A O 1
ATOM 2728 N N . PHE A 1 351 ? 4.952 0.979 5.225 1.00 94.81 351 PHE A N 1
ATOM 2729 C CA . PHE A 1 351 ? 3.935 -0.069 5.245 1.00 94.81 351 PHE A CA 1
ATOM 2730 C C . PHE A 1 351 ? 4.084 -1.011 6.445 1.00 94.81 351 PHE A C 1
ATOM 2732 O O . PHE A 1 351 ? 3.085 -1.304 7.111 1.00 94.81 351 PHE A O 1
ATOM 2739 N N . LEU A 1 352 ? 5.306 -1.446 6.758 1.00 96.44 352 LEU A N 1
ATOM 2740 C CA . LEU A 1 352 ? 5.568 -2.343 7.882 1.00 96.44 352 LEU A CA 1
ATOM 2741 C C . LEU A 1 352 ? 5.257 -1.661 9.224 1.00 96.44 352 LEU A C 1
ATOM 2743 O O . LEU A 1 352 ? 4.537 -2.224 10.055 1.00 96.44 352 LEU A O 1
ATOM 2747 N N . SER A 1 353 ? 5.703 -0.416 9.412 1.00 95.06 353 SER A N 1
ATOM 2748 C CA . SER A 1 353 ? 5.400 0.363 10.616 1.00 95.06 353 SER A CA 1
ATOM 2749 C C . SER A 1 353 ? 3.921 0.736 10.718 1.00 95.06 353 SER A C 1
ATOM 2751 O O . SER A 1 353 ? 3.379 0.728 11.8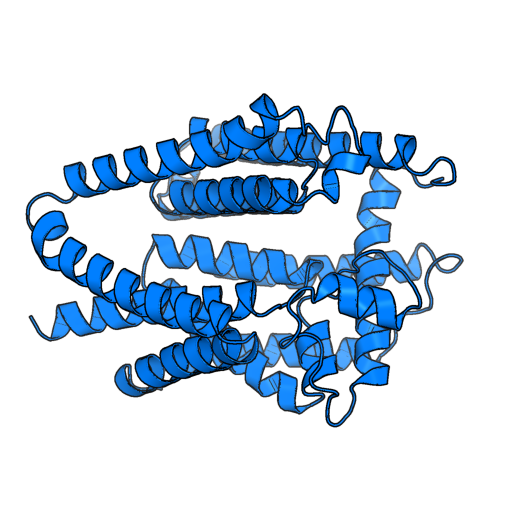21 1.00 95.06 353 SER A O 1
ATOM 2753 N N . ALA A 1 354 ? 3.227 0.992 9.604 1.00 94.44 354 ALA A N 1
ATOM 2754 C CA . ALA A 1 354 ? 1.781 1.218 9.610 1.00 94.44 354 ALA A CA 1
ATOM 2755 C C . ALA A 1 354 ? 1.015 -0.029 10.080 1.00 94.44 354 ALA A C 1
ATOM 2757 O O . ALA A 1 354 ? 0.113 0.080 10.910 1.00 94.44 354 ALA A O 1
ATOM 2758 N N . MET A 1 355 ? 1.399 -1.223 9.614 1.00 97.06 355 MET A N 1
ATOM 2759 C CA . MET A 1 355 ? 0.802 -2.482 10.076 1.00 97.06 355 MET A CA 1
ATOM 2760 C C . MET A 1 355 ? 1.046 -2.724 11.564 1.00 97.06 355 MET A C 1
ATOM 2762 O O . MET A 1 355 ? 0.108 -3.069 12.287 1.00 97.06 355 MET A O 1
ATOM 2766 N N . ALA A 1 356 ? 2.275 -2.488 12.029 1.00 96.62 356 ALA A N 1
ATOM 2767 C CA . ALA A 1 356 ? 2.619 -2.553 13.445 1.00 96.62 356 ALA A CA 1
ATOM 2768 C C . ALA A 1 356 ? 1.781 -1.564 14.272 1.00 96.62 356 ALA A C 1
ATOM 2770 O O . ALA A 1 356 ? 1.210 -1.944 15.291 1.00 96.62 356 ALA A O 1
ATOM 2771 N N . PHE A 1 357 ? 1.631 -0.322 13.802 1.00 95.00 357 PHE A N 1
ATOM 2772 C CA . PHE A 1 357 ? 0.830 0.713 14.453 1.00 95.00 357 PHE A CA 1
ATOM 2773 C C . PHE A 1 357 ? -0.654 0.340 14.540 1.00 95.00 357 PHE A C 1
ATOM 2775 O O . PHE A 1 357 ? -1.252 0.466 15.606 1.00 95.00 357 PHE A O 1
ATOM 2782 N N . PHE A 1 358 ? -1.261 -0.164 13.460 1.00 95.25 358 PHE A N 1
ATOM 2783 C CA . PHE A 1 358 ? -2.668 -0.579 13.487 1.00 95.25 358 PHE A CA 1
ATOM 2784 C C . PHE A 1 358 ? -2.907 -1.729 14.467 1.00 95.25 358 PHE A C 1
ATOM 2786 O O . PHE A 1 358 ? -3.928 -1.743 15.158 1.00 95.25 358 PHE A O 1
ATOM 2793 N N . ALA A 1 359 ? -1.972 -2.678 14.540 1.00 95.62 359 ALA A N 1
ATOM 2794 C CA . ALA A 1 359 ? -2.029 -3.776 15.492 1.00 95.62 359 ALA A CA 1
ATOM 2795 C C . ALA A 1 359 ? -1.842 -3.280 16.935 1.00 95.62 359 ALA A C 1
ATOM 2797 O O . ALA A 1 359 ? -2.660 -3.601 17.795 1.00 95.62 359 ALA A O 1
ATOM 2798 N N . TYR A 1 360 ? -0.833 -2.437 17.174 1.00 94.25 360 TYR A N 1
ATOM 2799 C CA . TYR A 1 360 ? -0.539 -1.812 18.465 1.00 94.25 360 TYR A CA 1
ATOM 2800 C C . TYR A 1 360 ? -1.739 -1.029 19.005 1.00 94.25 360 TYR A C 1
ATOM 2802 O O . TYR A 1 360 ? -2.243 -1.345 20.079 1.00 94.25 360 TYR A O 1
ATOM 2810 N N . LEU A 1 361 ? -2.281 -0.094 18.217 1.00 91.75 361 LEU A N 1
ATOM 2811 C CA . LEU A 1 361 ? -3.462 0.692 18.583 1.00 91.75 361 LEU A CA 1
ATOM 2812 C C . LEU A 1 361 ? -4.669 -0.199 18.904 1.00 91.75 361 LEU A C 1
ATOM 2814 O O . LEU A 1 361 ? -5.485 0.130 19.766 1.00 91.75 361 LEU A O 1
ATOM 2818 N N . SER A 1 362 ? -4.820 -1.316 18.191 1.00 91.88 362 SER A N 1
ATOM 2819 C CA . SER A 1 362 ? -5.931 -2.232 18.424 1.00 91.88 362 SER A CA 1
ATOM 2820 C C . SER A 1 362 ? -5.764 -3.052 19.702 1.00 91.88 362 SER A C 1
ATOM 2822 O O . SER A 1 362 ? -6.756 -3.277 20.389 1.00 91.88 362 SER A O 1
ATOM 2824 N N . VAL A 1 363 ? -4.546 -3.497 20.022 1.00 91.25 363 VAL A N 1
ATOM 2825 C CA . VAL A 1 363 ? -4.252 -4.248 21.251 1.00 91.25 363 VAL A CA 1
ATOM 2826 C C . VAL A 1 363 ? -4.331 -3.340 22.474 1.00 91.25 363 VAL A C 1
ATOM 2828 O O . VAL A 1 363 ? -5.018 -3.685 23.431 1.00 91.25 363 VAL A O 1
ATOM 2831 N N . GLU A 1 364 ? -3.704 -2.166 22.430 1.00 88.06 364 GLU A N 1
ATOM 2832 C CA . GLU A 1 364 ? -3.614 -1.266 23.585 1.00 88.06 364 GLU A CA 1
ATOM 2833 C C . GLU A 1 364 ? -4.971 -0.732 24.033 1.00 88.06 364 GLU A C 1
ATOM 2835 O O . GLU A 1 364 ? -5.255 -0.680 25.227 1.00 88.06 364 GLU A O 1
ATOM 2840 N N . VAL A 1 365 ? -5.862 -0.407 23.094 1.00 84.44 365 VAL A N 1
ATOM 2841 C CA . VAL A 1 365 ? -7.225 0.014 23.450 1.00 84.44 365 VAL A CA 1
ATOM 2842 C C . VAL A 1 365 ? -7.998 -1.110 24.151 1.00 84.44 365 VAL A C 1
ATOM 2844 O O . VAL A 1 365 ? -8.765 -0.837 25.073 1.00 84.44 365 VAL A O 1
ATOM 2847 N N . ASP A 1 366 ? -7.801 -2.370 23.755 1.00 83.31 366 ASP A N 1
ATOM 2848 C CA . ASP A 1 366 ? -8.448 -3.521 24.401 1.00 83.31 366 ASP A CA 1
ATOM 2849 C C . ASP A 1 366 ? -7.808 -3.871 25.759 1.00 83.31 366 ASP A C 1
ATOM 2851 O O . ASP A 1 366 ? -8.491 -4.357 26.662 1.00 83.31 366 ASP A O 1
ATOM 2855 N N . VAL A 1 367 ? -6.500 -3.652 25.926 1.00 83.56 367 VAL A N 1
ATOM 2856 C CA . VAL A 1 367 ? -5.810 -3.760 27.225 1.00 83.56 367 VAL A CA 1
ATOM 2857 C C . VAL A 1 367 ? -6.330 -2.691 28.181 1.00 83.56 367 VAL A C 1
ATOM 2859 O O . VAL A 1 367 ? -6.756 -3.023 29.285 1.00 83.56 367 VAL A O 1
ATOM 2862 N N . TRP A 1 368 ? -6.390 -1.436 27.736 1.00 81.31 368 TRP A N 1
ATOM 2863 C CA . TRP A 1 368 ? -6.874 -0.318 28.542 1.00 81.31 368 TRP A CA 1
ATOM 2864 C C . TRP A 1 368 ? -8.305 -0.544 29.058 1.00 81.31 368 TRP A C 1
ATOM 2866 O O . TRP A 1 368 ? -8.548 -0.382 30.252 1.00 81.31 368 TRP A O 1
ATOM 2876 N N . LYS A 1 369 ? -9.214 -1.020 28.193 1.00 78.94 369 LYS A N 1
ATOM 2877 C CA . LYS A 1 369 ? -10.611 -1.369 28.535 1.00 78.94 369 LYS A CA 1
ATOM 2878 C C . LYS A 1 369 ? -10.783 -2.537 29.510 1.00 78.94 369 LYS A C 1
ATOM 2880 O O . LYS A 1 369 ? -11.904 -2.801 29.919 1.00 78.94 369 LYS A O 1
ATOM 2885 N N . ARG A 1 370 ? -9.738 -3.328 29.759 1.00 80.69 370 ARG A N 1
ATOM 2886 C CA . ARG A 1 370 ? -9.773 -4.416 30.753 1.00 80.69 370 ARG A CA 1
ATOM 2887 C C . ARG A 1 370 ? -9.203 -3.985 32.099 1.00 80.69 370 ARG A C 1
ATOM 2889 O O . ARG A 1 370 ? -9.487 -4.637 33.095 1.00 80.69 370 ARG A O 1
ATOM 2896 N N . GLY A 1 371 ? -8.376 -2.939 32.112 1.00 72.62 371 GLY A N 1
ATOM 2897 C CA . GLY A 1 371 ? -7.782 -2.381 33.328 1.00 72.62 371 GLY A CA 1
ATOM 2898 C C . GLY A 1 371 ? -8.643 -1.317 34.017 1.00 72.62 371 GLY A C 1
ATOM 2899 O O . GLY A 1 371 ? -8.282 -0.888 35.107 1.00 72.62 371 GLY A O 1
ATOM 2900 N N . HIS A 1 372 ? -9.740 -0.893 33.386 1.00 60.00 372 HIS A N 1
ATOM 2901 C CA . HIS A 1 372 ? -10.751 0.052 33.874 1.00 60.00 372 HIS A CA 1
ATOM 2902 C C . HIS A 1 372 ? -12.126 -0.499 33.505 1.00 60.00 372 HIS A C 1
ATOM 2904 O O . HIS A 1 372 ? -13.093 -0.199 34.237 1.00 60.00 372 HIS A O 1
#

Secondary structure (DSSP, 8-state):
--THHHHHHHHHHHHHHHHHHHHH-TTTSPPPPHHHHHHHHHHHHHHHHHHHHGGGS-HHHHHHHHHHHHHHHHHTT-HHHHHHHHHHHHHHHHHHHHIIIIITT-HHHHHHHHHHHHHHHHHHHHHHHHHTT--TTT-GGGGGSTTHHHHHHHHHHHHHHHHHS--HHHHHHHHHHHHHHT-HHHHHHHHHHHHHHHHHTTTTTSS-HHHHHHHHHHHHHHHHHHHHHHHHHHHHH-TT----HHHHHHHHHHHHHHHHHHHHHHHTTT----STT-SSHHHHHHHHTT-SS----HHHHHHHHHHGGGHHHHHHHHHHHHHHHTTSHHHHHHHHHHHHHHHHH---HHHHHHHHHHHHHHHHHHHHHHH-

Sequence (372 aa):
MRLNLVFWAAAAAYLLAALISKLAYPDLLPPPDAGPLAYALIFLVFVLFGHRFGRRLKDEHKTRLYLGVILLVLGALGWWGLLSAVAIVAITLLIIHYEAGVVARNPQNARKELRIVLLAVVLGLFIIPLAAGSIPILKPQERYSTFRLLYLAAGYFAVALISVKPDFRVFLLGELIAVVSTFRTIGLAVAIAYLLKLFQVGALSGGTKGRRYAVVGIILLGLLGVFAARYYITIQSYPGWKLGFLETLLYRPGVTYTVYERLFEMGMPLGKHGILFSTDPKGYVGSLFGRNVGYTYTIFGQPAYDFGILGLIEAL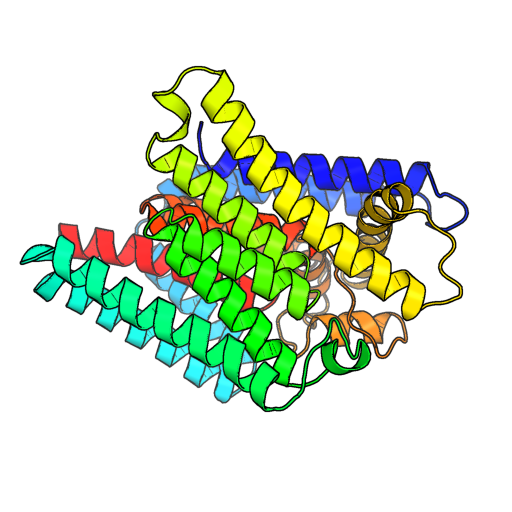FLGMALRDAERRKPTAVLAITFMTLMVPIGIDAFFLSAMAFFAYLSVEVDVWKRGH

pLDDT: mean 91.58, std 7.65, range [58.53, 98.62]

Organism: NCBI:txid72803

Radius of gyration: 20.42 Å; chains: 1; bounding box: 54×48×62 Å